Protein AF-A0A258ADN7-F1 (afdb_monomer_lite)

Secondary structure (DSSP, 8-state):
-EEE-SSSSS-TTS-HHHHHHHHHHHHHTT-EEE-S--EEEE-SSEEEETTS-EEE-S-----PPP---HHHHHHHHTTSS-EETTEEEB-TTSBBTT-TT-B--GGGEEPBPTTSSB--S-HHHHHHHHHHHHHHHHHHHTTPPPPPP-----EEEEEEETTEEEEEETTEEEEHHHHHHHHHHHHHHHSSSHHHHHHHHHHHHHTTTSPPP--------SSSEEEEEE-TT-EEE-TTSB--EEEEEEES-EEEE-TT--EEEEE-TT-EE-HHHHHTTSB--SEEEESS-EEEEEEEHHHHHHHHHH-HHHHHHHHHHHTS---HHHHHHHHHHS-HHHHTS-HHHHTTS-GGG--

Foldseek 3Di:
DEAEELAPWPPVVDDPVQRVVLVVVCVVVVYHYHYNWDFPDDFCFWTAIPVGDIDGDNDDDDPDDDDADVVLVVCCVVVVAVDDNNAGEAEQQQHGPPDLQDGDAAPRHQHAAPVGGGDDRDPVRRVQSVVSNVVQNVCSVVVHDRDGDYDDDQWDKAASDPCWIWIQGPNDTDIGNVSSVVVLVVVLVVDPDPVVSVVVVVVVVVVVVDPDDDDPDPDDPPDQKDKGKAAAFDWNDAFFDFAWWKKAWQAAWKFWAAPVRDGLDIHGHGGIDDLLLLVPVRTHRTIIGTRHTTMMMIGTSVRVVVVLVVDVVNVVVSVVVSVSRDDPVRVVVVVVVPPPCQVPDDPVVNVVDDPVPDD

Radius of gyration: 29.92 Å; chains: 1; bounding box: 63×44×93 Å

Sequence (359 aa):
VTLIHSGDRLLGMLSDSLGTYTGKCLTEMGVKIIFKSRVRAVTARTVQLGDGVSLSATLVVCTVGNAPHPQITALGANGGLPVERGKVVVGSSGQVKGLSNVWSAGDCAAFPKSDGGNCPETAQFAMRQGALVAKNIAASFAGRPLKPFRFTGLGELATIGHRKAVAQVFGMRFSGIIAWFMWRSIYLMKLPGFDRKLRVMAEWTFELFFPRDINLLTPSFSSPLGEMHLEPGDSLFHAGEPAQSLYAVKKGNVNITDAQGQIVKAAGPGEHFGERALLSDGIWRFDATATESSELVAIDGQTFKTLAKSIGSLDALFRGTAQQYHLPEEIQNTVDMIPEATRKACAADVMTRNIAFLD

Structure (mmCIF, N/CA/C/O backbone):
data_AF-A0A258ADN7-F1
#
_entry.id   AF-A0A258ADN7-F1
#
loop_
_atom_site.group_PDB
_atom_site.id
_atom_site.type_symbol
_atom_site.label_atom_id
_atom_site.label_alt_id
_atom_site.label_comp_id
_atom_site.label_asym_id
_atom_site.label_entity_id
_atom_site.label_seq_id
_atom_site.pdbx_PDB_ins_code
_atom_site.Cartn_x
_atom_site.Cartn_y
_atom_site.Cartn_z
_atom_site.occupancy
_atom_site.B_iso_or_equiv
_atom_site.auth_seq_id
_atom_site.auth_comp_id
_atom_site.auth_asym_id
_atom_site.auth_atom_id
_atom_site.pdbx_PDB_model_num
ATOM 1 N N . VAL A 1 1 ? 18.397 -0.649 0.222 1.00 93.19 1 VAL A N 1
ATOM 2 C CA . VAL A 1 1 ? 16.996 -0.235 0.483 1.00 93.19 1 VAL A CA 1
ATOM 3 C C . VAL A 1 1 ? 16.992 1.225 0.903 1.00 93.19 1 VAL A C 1
ATOM 5 O O . VAL A 1 1 ? 17.798 1.588 1.756 1.00 93.19 1 VAL A O 1
ATOM 8 N N . THR A 1 2 ? 16.110 2.037 0.321 1.00 95.75 2 THR A N 1
ATOM 9 C CA . THR A 1 2 ? 15.905 3.440 0.713 1.00 95.75 2 THR A CA 1
ATOM 10 C C . THR A 1 2 ? 14.475 3.604 1.214 1.00 95.75 2 THR A C 1
ATOM 12 O O . THR A 1 2 ? 13.540 3.203 0.528 1.00 95.75 2 THR A O 1
ATOM 15 N N . LEU A 1 3 ? 14.306 4.161 2.412 1.00 95.69 3 LEU A N 1
ATOM 16 C CA . LEU A 1 3 ? 13.014 4.456 3.025 1.00 95.69 3 LEU A CA 1
ATOM 17 C C . LEU A 1 3 ? 12.770 5.963 2.976 1.00 95.69 3 LEU A C 1
ATOM 19 O O . LEU A 1 3 ? 13.554 6.734 3.525 1.00 95.69 3 LEU A O 1
ATOM 23 N N . ILE A 1 4 ? 11.672 6.374 2.351 1.00 94.69 4 ILE A N 1
ATOM 24 C CA . ILE A 1 4 ? 11.305 7.783 2.182 1.00 94.69 4 ILE A CA 1
ATOM 25 C C . ILE A 1 4 ? 10.081 8.060 3.043 1.00 94.69 4 ILE A C 1
ATOM 27 O O . ILE A 1 4 ? 9.093 7.330 2.972 1.00 94.69 4 ILE A O 1
ATOM 31 N N . HIS A 1 5 ? 10.152 9.088 3.882 1.00 93.31 5 HIS A N 1
ATOM 32 C CA . HIS A 1 5 ? 9.111 9.397 4.850 1.00 93.31 5 HIS A CA 1
ATOM 33 C C . HIS A 1 5 ? 8.842 10.903 4.901 1.00 93.31 5 HIS A C 1
ATOM 35 O O . HIS A 1 5 ? 9.758 11.712 5.042 1.00 93.31 5 HIS A O 1
ATOM 41 N N . SER A 1 6 ? 7.565 11.288 4.840 1.00 91.75 6 SER A N 1
ATOM 42 C CA . SER A 1 6 ? 7.173 12.703 4.811 1.00 91.75 6 SER A CA 1
ATOM 43 C C . SER A 1 6 ? 7.296 13.408 6.159 1.00 91.75 6 SER A C 1
ATOM 45 O O . SER A 1 6 ? 7.404 14.627 6.210 1.00 91.75 6 SER A O 1
ATOM 47 N N . GLY A 1 7 ? 7.215 12.651 7.253 1.00 91.12 7 GLY A N 1
ATOM 48 C CA . GLY A 1 7 ? 7.462 13.156 8.603 1.00 91.12 7 GLY A CA 1
ATOM 49 C C . GLY A 1 7 ? 8.952 13.265 8.917 1.00 91.12 7 GLY A C 1
ATOM 50 O O . GLY A 1 7 ? 9.801 12.827 8.144 1.00 91.12 7 GLY A O 1
ATOM 51 N N . ASP A 1 8 ? 9.259 13.803 10.087 1.00 92.38 8 ASP A N 1
ATOM 52 C CA . ASP A 1 8 ? 10.612 13.952 10.632 1.00 92.38 8 ASP A CA 1
ATOM 53 C C . ASP A 1 8 ? 11.091 12.745 11.453 1.00 92.38 8 ASP A C 1
ATOM 55 O O . ASP A 1 8 ? 12.258 12.681 11.834 1.00 92.38 8 ASP A O 1
ATOM 59 N N . ARG A 1 9 ? 10.199 11.781 11.712 1.00 92.19 9 ARG A N 1
ATOM 60 C CA . ARG A 1 9 ? 10.475 10.576 12.496 1.00 92.19 9 ARG A CA 1
ATOM 61 C C . ARG A 1 9 ? 9.663 9.373 12.029 1.00 92.19 9 ARG A C 1
ATOM 63 O O . ARG A 1 9 ? 8.586 9.520 11.451 1.00 92.19 9 ARG A O 1
ATOM 70 N N . LEU A 1 10 ? 10.171 8.180 12.334 1.00 93.25 10 LEU A N 1
ATOM 71 C CA . LEU A 1 10 ? 9.456 6.918 12.134 1.00 93.25 10 LEU A CA 1
ATOM 72 C C . LEU A 1 10 ? 8.492 6.640 13.285 1.00 93.25 10 LEU A C 1
ATOM 74 O O . LEU A 1 10 ? 8.740 7.046 14.419 1.00 93.25 10 LEU A O 1
ATOM 78 N N . LEU A 1 11 ? 7.437 5.876 12.981 1.00 90.94 11 LEU A N 1
ATOM 79 C CA . LEU A 1 11 ? 6.460 5.385 13.956 1.00 90.94 11 LEU A CA 1
ATOM 80 C C . LEU A 1 11 ? 5.887 6.518 14.823 1.00 90.94 11 LEU A C 1
ATOM 82 O O . LEU A 1 11 ? 5.892 6.425 16.043 1.00 90.94 11 LEU A O 1
ATOM 86 N N . GLY A 1 12 ? 5.385 7.586 14.192 1.00 86.56 12 GLY A N 1
ATOM 87 C CA . GLY A 1 12 ? 4.905 8.793 14.885 1.00 86.56 12 GLY A CA 1
ATOM 88 C C . GLY A 1 12 ? 3.751 8.585 15.879 1.00 86.56 12 GLY A C 1
ATOM 89 O O . GLY A 1 12 ? 3.450 9.491 16.650 1.00 86.56 12 GLY A O 1
ATOM 90 N N . MET A 1 13 ? 3.128 7.406 15.874 1.00 83.81 13 MET A N 1
ATOM 91 C CA . MET A 1 13 ? 2.117 6.988 16.850 1.00 83.81 13 MET A CA 1
ATOM 92 C C . MET A 1 13 ? 2.731 6.452 18.160 1.00 83.81 13 MET A C 1
ATOM 94 O O . MET A 1 13 ? 2.103 6.504 19.217 1.00 83.81 13 MET A O 1
ATOM 98 N N . LEU A 1 14 ? 3.986 5.994 18.112 1.00 89.00 14 LEU A N 1
ATOM 99 C CA . LEU A 1 14 ? 4.768 5.574 19.271 1.00 89.00 14 LEU A CA 1
ATOM 100 C C . LEU A 1 14 ? 5.531 6.754 19.884 1.00 89.00 14 LEU A C 1
ATOM 102 O O . LEU A 1 14 ? 5.686 7.821 19.289 1.00 89.00 14 LEU A O 1
ATOM 106 N N . SER A 1 15 ? 6.060 6.551 21.093 1.00 89.44 15 SER A N 1
ATOM 107 C CA . SER A 1 15 ? 6.929 7.541 21.732 1.00 89.44 15 SER A CA 1
ATOM 108 C C . SER A 1 15 ? 8.218 7.793 20.947 1.00 89.44 15 SER A C 1
ATOM 110 O O . SER A 1 15 ? 8.805 6.860 20.396 1.00 89.44 15 SER A O 1
ATOM 112 N N . ASP A 1 16 ? 8.730 9.019 21.033 1.00 92.19 16 ASP A N 1
ATOM 113 C CA . ASP A 1 16 ? 9.931 9.497 20.337 1.00 92.19 16 ASP A CA 1
ATOM 114 C C . ASP A 1 16 ? 11.137 8.566 20.502 1.00 92.19 16 ASP A C 1
ATOM 116 O O . ASP A 1 16 ? 11.809 8.243 19.525 1.00 92.19 16 ASP A O 1
ATOM 120 N N . SER A 1 17 ? 11.362 8.043 21.711 1.00 93.50 17 SER A N 1
ATOM 121 C CA . SER A 1 17 ? 12.463 7.113 21.989 1.00 93.50 17 SER A CA 1
ATOM 122 C C . SER A 1 17 ? 12.389 5.814 21.175 1.00 93.50 17 SER A C 1
ATOM 124 O O . SER A 1 17 ? 13.424 5.301 20.747 1.00 93.50 17 SER A O 1
ATOM 126 N N . LEU A 1 18 ? 11.185 5.294 20.913 1.00 94.75 18 LEU A N 1
ATOM 127 C CA . LEU A 1 18 ? 10.973 4.089 20.102 1.00 94.75 18 LEU A CA 1
ATOM 128 C C . LEU A 1 18 ? 11.141 4.382 18.605 1.00 94.75 18 LEU A C 1
ATOM 130 O O . LEU A 1 18 ? 11.692 3.551 17.879 1.00 94.75 18 LEU A O 1
ATOM 134 N N . GLY A 1 19 ? 10.730 5.571 18.154 1.00 94.31 19 GLY A N 1
ATOM 135 C CA . GLY A 1 19 ? 10.991 6.052 16.795 1.00 94.31 19 GLY A CA 1
ATOM 136 C C . GLY A 1 19 ? 12.492 6.185 16.519 1.00 94.31 19 GLY A C 1
ATOM 137 O O . GLY A 1 19 ? 12.993 5.621 15.544 1.00 94.31 19 GLY A O 1
ATOM 138 N N . THR A 1 20 ? 13.233 6.829 17.426 1.00 94.62 20 THR A N 1
ATOM 139 C CA . THR A 1 20 ? 14.697 6.974 17.344 1.00 94.62 20 THR A CA 1
ATOM 140 C C . THR A 1 20 ? 15.407 5.622 17.372 1.00 94.62 20 THR A C 1
ATOM 142 O O . THR A 1 20 ? 16.285 5.368 16.546 1.00 94.62 20 THR A O 1
ATOM 145 N N . TYR A 1 21 ? 15.001 4.719 18.274 1.00 95.00 21 TYR A N 1
ATOM 146 C CA . TYR A 1 21 ? 15.533 3.354 18.319 1.00 95.00 21 TYR A CA 1
ATOM 147 C C . TYR A 1 21 ? 15.329 2.621 16.987 1.00 95.00 21 TYR A C 1
ATOM 149 O O . TYR A 1 21 ? 16.251 1.977 16.485 1.00 95.00 21 TYR A O 1
ATOM 157 N N . THR A 1 22 ? 14.141 2.752 16.391 1.00 95.94 22 THR A N 1
ATOM 158 C CA . THR A 1 22 ? 13.813 2.128 15.104 1.00 95.94 22 THR A CA 1
ATOM 159 C C . THR A 1 22 ? 14.679 2.675 13.975 1.00 95.94 22 THR A C 1
ATOM 161 O O . THR A 1 22 ? 15.258 1.890 13.227 1.00 95.94 22 THR A O 1
ATOM 164 N N . GLY A 1 23 ? 14.831 4.001 13.893 1.00 95.31 23 GLY A N 1
ATOM 165 C CA . GLY A 1 23 ? 15.710 4.645 12.916 1.00 95.31 23 GLY A CA 1
ATOM 166 C C . GLY A 1 23 ? 17.150 4.145 13.024 1.00 95.31 23 GLY A C 1
ATOM 167 O O . GLY A 1 23 ? 17.717 3.705 12.029 1.00 95.31 23 GLY A O 1
ATOM 168 N N . LYS A 1 24 ? 17.706 4.097 14.244 1.00 94.75 24 LYS A N 1
ATOM 169 C CA . LYS A 1 24 ? 19.054 3.562 14.488 1.00 94.75 24 LYS A CA 1
ATOM 170 C C . LYS A 1 24 ? 19.191 2.116 14.005 1.00 94.75 24 LYS A C 1
ATOM 172 O O . LYS A 1 24 ? 20.139 1.794 13.297 1.00 94.75 24 LYS A O 1
ATOM 177 N N . CYS A 1 25 ? 18.228 1.260 14.346 1.00 95.25 25 CYS A N 1
ATOM 178 C CA . CYS A 1 25 ? 18.256 -0.148 13.957 1.00 95.25 25 CYS A CA 1
ATOM 179 C C . CYS A 1 25 ? 18.211 -0.345 12.440 1.00 95.25 25 CYS A C 1
ATOM 181 O O . CYS A 1 25 ? 18.911 -1.212 11.932 1.00 95.25 25 CYS A O 1
ATOM 183 N N . LEU A 1 26 ? 17.397 0.433 11.725 1.00 95.88 26 LEU A N 1
ATOM 184 C CA . LEU A 1 26 ? 17.303 0.357 10.267 1.00 95.88 26 LEU A CA 1
ATOM 185 C C . LEU A 1 26 ? 18.580 0.874 9.591 1.00 95.88 26 LEU A C 1
ATOM 187 O O . LEU A 1 26 ? 19.075 0.235 8.664 1.00 95.88 26 LEU A O 1
ATOM 191 N N . THR A 1 27 ? 19.158 1.971 10.086 1.00 95.50 27 THR A N 1
ATOM 192 C CA . THR A 1 27 ? 20.434 2.495 9.576 1.00 95.50 27 THR A CA 1
ATOM 193 C C . THR A 1 27 ? 21.581 1.504 9.793 1.00 95.50 27 THR A C 1
ATOM 195 O O . THR A 1 27 ? 22.363 1.278 8.874 1.00 95.50 27 THR A O 1
ATOM 198 N N . GLU A 1 28 ? 21.653 0.843 10.957 1.00 94.94 28 GLU A N 1
ATOM 199 C CA . GLU A 1 28 ? 22.611 -0.249 11.224 1.00 94.94 28 GLU A CA 1
ATOM 200 C C . GLU A 1 28 ? 22.449 -1.432 10.250 1.00 94.94 28 GLU A C 1
ATOM 202 O O . GLU A 1 28 ? 23.418 -2.127 9.960 1.00 94.94 28 GLU A O 1
ATOM 207 N N . MET A 1 29 ? 21.239 -1.654 9.722 1.00 93.75 29 MET A N 1
ATOM 208 C CA . MET A 1 29 ? 20.951 -2.669 8.697 1.00 93.75 29 MET A CA 1
ATOM 209 C C . MET A 1 29 ? 21.230 -2.179 7.263 1.00 93.75 29 MET A C 1
ATOM 211 O O . MET A 1 29 ? 20.911 -2.880 6.304 1.00 93.75 29 MET A O 1
ATOM 215 N N . GLY A 1 30 ? 21.790 -0.977 7.088 1.00 95.50 30 GLY A N 1
ATOM 216 C CA . GLY A 1 30 ? 22.105 -0.401 5.778 1.00 95.50 30 GLY A CA 1
ATOM 217 C C . GLY A 1 30 ? 20.918 0.253 5.063 1.00 95.50 30 GLY A C 1
ATOM 218 O O . GLY A 1 30 ? 21.004 0.549 3.867 1.00 95.50 30 GLY A O 1
ATOM 219 N N . VAL A 1 31 ? 19.800 0.490 5.758 1.00 96.44 31 VAL A N 1
ATOM 220 C CA . VAL A 1 31 ? 18.668 1.239 5.196 1.00 96.44 31 VAL A CA 1
ATOM 221 C C . VAL A 1 31 ? 19.004 2.727 5.193 1.00 96.44 31 VAL A C 1
ATOM 223 O O . VAL A 1 31 ? 19.264 3.320 6.238 1.00 96.44 31 VAL A O 1
ATOM 226 N N . LYS A 1 32 ? 18.955 3.353 4.014 1.00 96.56 32 LYS A N 1
ATOM 227 C CA . LYS A 1 32 ? 19.056 4.812 3.884 1.00 96.56 32 LYS A CA 1
ATOM 228 C C . LYS A 1 32 ? 17.686 5.423 4.156 1.00 96.56 32 LYS A C 1
ATOM 230 O O . LYS A 1 32 ? 16.731 5.073 3.469 1.00 96.56 32 LYS A O 1
ATOM 235 N N . ILE A 1 33 ? 17.575 6.310 5.141 1.00 96.12 33 ILE A N 1
ATOM 236 C CA . ILE A 1 33 ? 16.299 6.933 5.516 1.00 96.12 33 ILE A CA 1
ATOM 237 C C . ILE A 1 33 ? 16.318 8.403 5.099 1.00 96.12 33 ILE A C 1
ATOM 239 O O . ILE A 1 33 ? 17.225 9.139 5.481 1.00 96.12 33 ILE A O 1
ATOM 243 N N . ILE A 1 34 ? 15.309 8.824 4.340 1.00 95.31 34 ILE A N 1
ATOM 244 C CA . ILE A 1 34 ? 15.111 10.207 3.903 1.00 95.31 34 ILE A CA 1
ATOM 245 C C . ILE A 1 34 ? 13.832 10.725 4.563 1.00 95.31 34 ILE A C 1
ATOM 247 O O . ILE A 1 34 ? 12.728 10.302 4.218 1.00 95.31 34 ILE A O 1
ATOM 251 N N . PHE A 1 35 ? 13.988 11.618 5.538 1.00 95.06 35 PHE A N 1
ATOM 252 C CA . PHE A 1 35 ? 12.877 12.279 6.227 1.00 95.06 35 PHE A CA 1
ATOM 253 C C . PHE A 1 35 ? 12.469 13.577 5.536 1.00 95.06 35 PHE A C 1
ATOM 255 O O . PHE A 1 35 ? 13.216 14.117 4.723 1.00 95.06 35 PHE A O 1
ATOM 262 N N . LYS A 1 36 ? 11.297 14.105 5.914 1.00 94.25 36 LYS A N 1
ATOM 263 C CA . LYS A 1 36 ? 10.749 15.381 5.423 1.00 94.25 36 LYS A CA 1
ATOM 264 C C . LYS A 1 36 ? 10.696 15.473 3.894 1.00 94.25 36 LYS A C 1
ATOM 266 O O . LYS A 1 36 ? 10.707 16.567 3.342 1.00 94.25 36 LYS A O 1
ATOM 271 N N . SER A 1 37 ? 10.602 14.329 3.220 1.00 92.94 37 SER A N 1
ATOM 272 C CA . SER A 1 37 ? 10.542 14.257 1.766 1.00 92.94 37 SER A CA 1
ATOM 273 C C . SER A 1 37 ? 9.299 13.500 1.322 1.00 92.94 37 SER A C 1
ATOM 275 O O . SER A 1 37 ? 8.832 12.568 1.982 1.00 92.94 37 SER A O 1
ATOM 277 N N . ARG A 1 38 ? 8.721 13.943 0.208 1.00 90.75 38 ARG A N 1
ATOM 278 C CA . ARG A 1 38 ? 7.549 13.330 -0.414 1.00 90.75 38 ARG A CA 1
ATOM 279 C C . ARG A 1 38 ? 7.909 12.922 -1.827 1.00 90.75 38 ARG A C 1
ATOM 281 O O . ARG A 1 38 ? 8.509 13.706 -2.557 1.00 90.75 38 ARG A O 1
ATOM 288 N N . VAL A 1 39 ? 7.498 11.717 -2.199 1.00 90.94 39 VAL A N 1
ATOM 289 C CA . VAL A 1 39 ? 7.545 11.264 -3.586 1.00 90.94 39 VAL A CA 1
ATOM 290 C C . VAL A 1 39 ? 6.523 12.070 -4.383 1.00 90.94 39 VAL A C 1
ATOM 292 O O . VAL A 1 39 ? 5.361 12.164 -3.985 1.00 90.94 39 VAL A O 1
ATOM 295 N N . ARG A 1 40 ? 6.979 12.679 -5.475 1.00 85.94 40 ARG A N 1
ATOM 296 C CA . ARG A 1 40 ? 6.169 13.433 -6.434 1.00 85.94 40 ARG A CA 1
ATOM 297 C C . ARG A 1 40 ? 5.710 12.544 -7.584 1.00 85.94 40 ARG A C 1
ATOM 299 O O . ARG A 1 40 ? 4.553 12.626 -7.977 1.00 85.94 40 ARG A O 1
ATOM 306 N N . ALA A 1 41 ? 6.612 11.720 -8.106 1.00 81.62 41 ALA A N 1
ATOM 307 C CA . ALA A 1 41 ? 6.347 10.820 -9.219 1.00 81.62 41 ALA A CA 1
ATOM 308 C C . ALA A 1 41 ? 7.180 9.542 -9.081 1.00 81.62 41 ALA A C 1
ATOM 310 O O . ALA A 1 41 ? 8.244 9.537 -8.458 1.00 81.62 41 ALA A O 1
ATOM 311 N N . VAL A 1 42 ? 6.675 8.459 -9.663 1.00 85.75 42 VAL A N 1
ATOM 312 C CA . VAL A 1 42 ? 7.396 7.198 -9.832 1.00 85.75 42 VAL A CA 1
ATOM 313 C C . VAL A 1 42 ? 7.321 6.857 -11.310 1.00 85.75 42 VAL A C 1
ATOM 315 O O . VAL A 1 42 ? 6.223 6.751 -11.853 1.00 85.75 42 VAL A O 1
ATOM 318 N N . THR A 1 43 ? 8.476 6.727 -11.948 1.00 82.38 43 THR A N 1
ATOM 319 C CA . THR A 1 43 ? 8.596 6.256 -13.331 1.00 82.38 43 THR A CA 1
ATOM 320 C C . THR A 1 43 ? 8.946 4.772 -13.332 1.00 82.38 43 THR A C 1
ATOM 322 O O . THR A 1 43 ? 9.061 4.146 -12.274 1.00 82.38 43 THR A O 1
ATOM 325 N N . ALA A 1 44 ? 9.149 4.185 -14.511 1.00 75.06 44 ALA A N 1
ATOM 326 C CA . ALA A 1 44 ? 9.585 2.793 -14.620 1.00 75.06 44 ALA A CA 1
ATOM 327 C C . ALA A 1 44 ? 10.922 2.501 -13.904 1.00 75.06 44 ALA A C 1
ATOM 329 O O . ALA A 1 44 ? 11.175 1.357 -13.525 1.00 75.06 44 ALA A O 1
ATOM 330 N N . ARG A 1 45 ? 11.787 3.513 -13.728 1.00 80.25 45 ARG A N 1
ATOM 331 C CA . ARG A 1 45 ? 13.148 3.339 -13.183 1.00 80.25 45 ARG A CA 1
ATOM 332 C C . ARG A 1 45 ? 13.516 4.314 -12.079 1.00 80.25 45 ARG A C 1
ATOM 334 O O . ARG A 1 45 ? 14.569 4.142 -11.459 1.00 80.25 45 ARG A O 1
ATOM 341 N N . THR A 1 46 ? 12.714 5.350 -11.848 1.00 85.00 46 THR A N 1
ATOM 342 C CA . THR A 1 46 ? 13.067 6.410 -10.905 1.00 85.00 46 THR A CA 1
ATOM 343 C C . THR A 1 46 ? 11.938 6.746 -9.944 1.00 85.00 46 THR A C 1
ATOM 345 O O . THR A 1 46 ? 10.751 6.647 -10.247 1.00 85.00 46 THR A O 1
ATOM 348 N N . VAL A 1 47 ? 12.327 7.162 -8.744 1.00 89.88 47 VAL A N 1
ATOM 349 C CA . VAL A 1 47 ? 11.461 7.792 -7.753 1.00 89.88 47 VAL A CA 1
ATOM 350 C C . VAL A 1 47 ? 11.891 9.246 -7.647 1.00 89.88 47 VAL A C 1
ATOM 352 O O . VAL A 1 47 ? 13.011 9.535 -7.223 1.00 89.88 47 VAL A O 1
ATOM 355 N N . GLN A 1 48 ? 10.998 10.154 -8.022 1.00 87.06 48 GLN A N 1
ATOM 356 C CA . GLN A 1 48 ? 11.237 11.591 -7.985 1.00 87.06 48 GLN A CA 1
ATOM 357 C C . GLN A 1 48 ? 10.657 12.191 -6.714 1.00 87.06 48 GLN A C 1
ATOM 359 O O . GLN A 1 48 ? 9.503 11.940 -6.355 1.00 87.06 48 GLN A O 1
ATOM 364 N N . LEU A 1 49 ? 11.447 13.016 -6.043 1.00 90.31 49 LEU A N 1
ATOM 365 C CA . LEU A 1 49 ? 11.082 13.682 -4.802 1.00 90.31 49 LEU A CA 1
ATOM 366 C C . LEU A 1 49 ? 10.628 15.120 -5.062 1.00 90.31 49 LEU A C 1
ATOM 368 O O . LEU A 1 49 ? 10.913 15.719 -6.097 1.00 90.31 49 LEU A O 1
ATOM 372 N N . GLY A 1 50 ? 9.877 15.682 -4.114 1.00 80.25 50 GLY A N 1
ATOM 373 C CA . GLY A 1 50 ? 9.324 17.035 -4.227 1.00 80.25 50 GLY A CA 1
ATOM 374 C C . GLY A 1 50 ? 10.374 18.151 -4.294 1.00 80.25 50 GLY A C 1
ATOM 375 O O . GLY A 1 50 ? 10.059 19.240 -4.761 1.00 80.25 50 GLY A O 1
ATOM 376 N N . ASP A 1 51 ? 11.604 17.880 -3.861 1.00 85.12 51 ASP A N 1
ATOM 377 C CA . ASP A 1 51 ? 12.764 18.777 -3.935 1.00 85.12 51 ASP A CA 1
ATOM 378 C C . ASP A 1 51 ? 13.555 18.645 -5.254 1.00 85.12 51 ASP A C 1
ATOM 380 O O . ASP A 1 51 ? 14.575 19.307 -5.426 1.00 85.12 51 ASP A O 1
ATOM 384 N N . GLY A 1 52 ? 13.086 17.814 -6.194 1.00 82.88 52 GLY A N 1
ATOM 385 C CA . GLY A 1 52 ? 13.721 17.575 -7.493 1.00 82.88 52 GLY A CA 1
ATOM 386 C C . GLY A 1 52 ? 14.757 16.447 -7.497 1.00 82.88 52 GLY A C 1
ATOM 387 O O . GLY A 1 52 ? 15.259 16.092 -8.563 1.00 82.88 52 GLY A O 1
ATOM 388 N N . VAL A 1 53 ? 15.066 15.841 -6.345 1.00 89.38 53 VAL A N 1
ATOM 389 C CA . VAL A 1 53 ? 15.980 14.692 -6.280 1.00 89.38 53 VAL A CA 1
ATOM 390 C C . VAL A 1 53 ? 15.343 13.478 -6.960 1.00 89.38 53 VAL A C 1
ATOM 392 O O . VAL A 1 53 ? 14.200 13.124 -6.673 1.00 89.38 53 VAL A O 1
ATOM 395 N N . SER A 1 54 ? 16.104 12.806 -7.824 1.00 88.31 54 SER A N 1
ATOM 396 C CA . SER A 1 54 ? 15.692 11.565 -8.490 1.00 88.31 54 SER A CA 1
ATOM 397 C C . SER A 1 54 ? 16.533 10.389 -8.006 1.00 88.31 54 SER A C 1
ATOM 399 O O . SER A 1 54 ? 17.762 10.456 -7.974 1.00 88.31 54 SER A O 1
ATOM 401 N N . LEU A 1 55 ? 15.869 9.306 -7.605 1.00 91.19 55 LEU A N 1
ATOM 402 C CA . LEU A 1 55 ? 16.496 8.089 -7.094 1.00 91.19 55 LEU A CA 1
ATOM 403 C C . LEU A 1 55 ? 16.194 6.923 -8.031 1.00 91.19 55 LEU A C 1
ATOM 405 O O . LEU A 1 55 ? 15.028 6.646 -8.290 1.00 91.19 55 LEU A O 1
ATOM 409 N N . SER A 1 56 ? 17.215 6.202 -8.491 1.00 89.50 56 SER A N 1
ATOM 410 C CA . SER A 1 56 ? 16.993 4.971 -9.257 1.00 89.50 56 SER A CA 1
ATOM 411 C C . SER A 1 56 ? 16.375 3.882 -8.369 1.00 89.50 56 SER A C 1
ATOM 413 O O . SER A 1 56 ? 16.829 3.655 -7.242 1.00 89.50 56 SER A O 1
ATOM 415 N N . ALA A 1 57 ? 15.330 3.220 -8.866 1.00 86.94 57 ALA A N 1
ATOM 416 C CA . ALA A 1 57 ? 14.655 2.118 -8.195 1.00 86.94 57 ALA A CA 1
ATOM 417 C C . ALA A 1 57 ? 14.034 1.147 -9.208 1.00 86.94 57 ALA A C 1
ATOM 419 O O . ALA A 1 57 ? 13.336 1.557 -10.128 1.00 86.94 57 ALA A O 1
ATOM 420 N N . THR A 1 58 ? 14.235 -0.152 -8.984 1.00 80.62 58 THR A N 1
ATOM 421 C CA . THR A 1 58 ? 13.589 -1.230 -9.759 1.00 80.62 58 THR A CA 1
ATOM 422 C C . THR A 1 58 ? 12.348 -1.785 -9.052 1.00 80.62 58 THR A C 1
ATOM 424 O O . THR A 1 58 ? 11.446 -2.311 -9.689 1.00 80.62 58 THR A O 1
ATOM 427 N N . LEU A 1 59 ? 12.293 -1.669 -7.720 1.00 84.81 59 LEU A N 1
ATOM 428 C CA . LEU A 1 59 ? 11.154 -2.069 -6.896 1.00 84.81 59 LEU A CA 1
ATOM 429 C C . LEU A 1 59 ? 10.754 -0.903 -6.000 1.00 84.81 59 LEU A C 1
ATOM 431 O O . LEU A 1 59 ? 11.533 -0.460 -5.153 1.00 84.81 59 LEU A O 1
ATOM 435 N N . VAL A 1 60 ? 9.511 -0.458 -6.153 1.00 89.94 60 VAL A N 1
ATOM 436 C CA . VAL A 1 60 ? 8.908 0.562 -5.300 1.00 89.94 60 VAL A CA 1
ATOM 437 C C . VAL A 1 60 ? 7.797 -0.085 -4.488 1.00 89.94 60 VAL A C 1
ATOM 439 O O . VAL A 1 60 ? 6.800 -0.552 -5.030 1.00 89.94 60 VAL A O 1
ATOM 442 N N . VAL A 1 61 ? 7.969 -0.106 -3.167 1.00 91.38 61 VAL A N 1
ATOM 443 C CA . VAL A 1 61 ? 6.931 -0.558 -2.235 1.00 91.38 61 VAL A CA 1
ATOM 444 C C . VAL A 1 61 ? 6.258 0.674 -1.650 1.00 91.38 61 VAL A C 1
ATOM 446 O O . VAL A 1 61 ? 6.824 1.361 -0.799 1.00 91.38 61 VAL A O 1
ATOM 449 N N . CYS A 1 62 ? 5.052 0.971 -2.130 1.00 88.69 62 CYS A N 1
ATOM 450 C CA . CYS A 1 62 ? 4.282 2.119 -1.677 1.00 88.69 62 CYS A CA 1
ATOM 451 C C . CYS A 1 62 ? 3.420 1.736 -0.469 1.00 88.69 62 CYS A C 1
ATOM 453 O O . CYS A 1 62 ? 2.454 0.989 -0.592 1.00 88.69 62 CYS A O 1
ATOM 455 N N . THR A 1 63 ? 3.777 2.251 0.705 1.00 87.31 63 THR A N 1
ATOM 456 C CA . THR A 1 63 ? 3.031 2.060 1.962 1.00 87.31 63 THR A CA 1
ATOM 457 C C . THR A 1 63 ? 2.378 3.358 2.440 1.00 87.31 63 THR A C 1
ATOM 459 O O . THR A 1 63 ? 2.158 3.554 3.637 1.00 87.31 63 THR A O 1
ATOM 462 N N . VAL A 1 64 ? 2.104 4.279 1.508 1.00 80.38 64 VAL A N 1
ATOM 463 C CA . VAL A 1 64 ? 1.399 5.532 1.807 1.00 80.38 64 VAL A CA 1
ATOM 464 C C . VAL A 1 64 ? -0.057 5.248 2.179 1.00 80.38 64 VAL A C 1
ATOM 466 O O . VAL A 1 64 ? -0.609 4.215 1.813 1.00 80.38 64 VAL A O 1
ATOM 469 N N . GLY A 1 65 ? -0.645 6.154 2.962 1.00 75.50 65 GLY A N 1
ATOM 470 C CA . GLY A 1 65 ? -1.950 5.960 3.594 1.00 75.50 65 GLY A CA 1
ATOM 471 C C . GLY A 1 65 ? -3.111 5.695 2.631 1.00 75.50 65 GLY A C 1
ATOM 472 O O . GLY A 1 65 ? -3.008 5.852 1.416 1.00 75.50 65 GLY A O 1
ATOM 473 N N . ASN A 1 66 ? -4.242 5.315 3.216 1.00 84.12 66 ASN A N 1
ATOM 474 C CA . ASN A 1 66 ? -5.443 4.947 2.479 1.00 84.12 66 ASN A CA 1
ATOM 475 C C . ASN A 1 66 ? -6.125 6.168 1.841 1.00 84.12 66 ASN A C 1
ATOM 477 O O . ASN A 1 66 ? -6.090 7.278 2.376 1.00 84.12 66 ASN A O 1
ATOM 481 N N . ALA A 1 67 ? -6.804 5.935 0.719 1.00 88.12 67 ALA A N 1
ATOM 482 C CA . ALA A 1 67 ? -7.698 6.905 0.100 1.00 88.12 67 ALA A CA 1
ATOM 483 C C . ALA A 1 67 ? -9.169 6.531 0.366 1.00 88.12 67 ALA A C 1
ATOM 485 O O . ALA A 1 67 ? -9.497 5.342 0.436 1.00 88.12 67 ALA A O 1
ATOM 486 N N . PRO A 1 68 ? -10.075 7.520 0.482 1.00 92.12 68 PRO A N 1
ATOM 487 C CA . PRO A 1 68 ? -11.512 7.276 0.505 1.00 92.12 68 PRO A CA 1
ATOM 488 C C . PRO A 1 68 ? -11.988 6.457 -0.696 1.00 92.12 68 PRO A C 1
ATOM 490 O O . PRO A 1 68 ? -11.556 6.682 -1.826 1.00 92.12 68 PRO A O 1
ATOM 493 N N . HIS A 1 69 ? -12.933 5.545 -0.467 1.00 93.75 69 HIS A N 1
ATOM 494 C CA . HIS A 1 69 ? -13.511 4.757 -1.550 1.00 93.75 69 HIS A CA 1
ATOM 495 C C . HIS A 1 69 ? -14.349 5.654 -2.489 1.00 93.75 69 HIS A C 1
ATOM 497 O O . HIS A 1 69 ? -15.214 6.382 -1.988 1.00 93.75 69 HIS A O 1
ATOM 503 N N . PRO A 1 70 ? -14.189 5.579 -3.829 1.00 92.75 70 PRO A N 1
ATOM 504 C CA . PRO A 1 70 ? -14.866 6.480 -4.770 1.00 92.75 70 PRO A CA 1
ATOM 505 C C . PRO A 1 70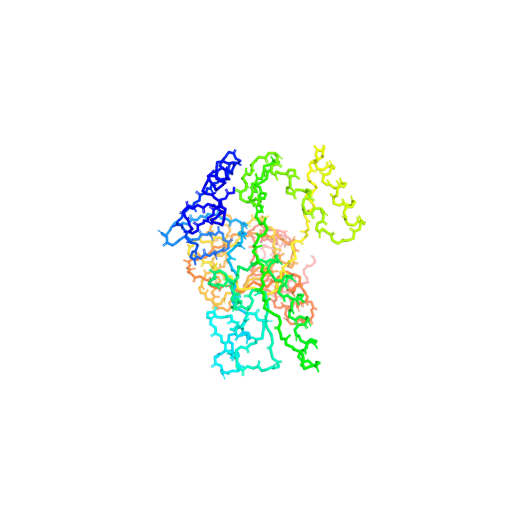 ? -16.390 6.530 -4.615 1.00 92.75 70 PRO A C 1
ATOM 507 O O . PRO A 1 70 ? -16.990 7.597 -4.715 1.00 92.75 70 PRO A O 1
ATOM 510 N N . GLN A 1 71 ? -17.023 5.395 -4.299 1.00 93.81 71 GLN A N 1
ATOM 511 C CA . GLN A 1 71 ? -18.475 5.341 -4.081 1.00 93.81 71 GLN A CA 1
ATOM 512 C C . GLN A 1 71 ? -18.926 6.133 -2.846 1.00 93.81 71 GLN A C 1
ATOM 514 O O . GLN A 1 71 ? -19.990 6.741 -2.876 1.00 93.81 71 GLN A O 1
ATOM 519 N N . ILE A 1 72 ? -18.127 6.166 -1.773 1.00 94.44 72 ILE A N 1
ATOM 520 C CA . ILE A 1 72 ? -18.457 6.954 -0.575 1.00 94.44 72 ILE A CA 1
ATOM 521 C C . ILE A 1 72 ? -18.379 8.440 -0.909 1.00 94.44 72 ILE A C 1
ATOM 523 O O . ILE A 1 72 ? -19.283 9.197 -0.564 1.00 94.44 72 ILE A O 1
ATOM 527 N N . THR A 1 73 ? -17.335 8.844 -1.633 1.00 93.50 73 THR A N 1
ATOM 528 C CA . THR A 1 73 ? -17.175 10.223 -2.101 1.00 93.50 73 THR A CA 1
ATOM 529 C C . THR A 1 73 ? -18.332 10.642 -3.008 1.00 93.50 73 THR A C 1
ATOM 531 O O . THR A 1 73 ? -18.896 11.713 -2.807 1.00 93.50 73 THR A O 1
ATOM 534 N N . ALA A 1 74 ? -18.738 9.787 -3.952 1.00 94.81 74 ALA A N 1
ATOM 535 C CA . ALA A 1 74 ? -19.863 10.054 -4.848 1.00 94.81 74 ALA A CA 1
ATOM 536 C C . ALA A 1 74 ? -21.197 10.188 -4.092 1.00 94.81 74 ALA A C 1
ATOM 538 O O . ALA A 1 74 ? -21.954 11.128 -4.331 1.00 94.81 74 ALA A O 1
ATOM 539 N N . LEU A 1 75 ? -21.470 9.293 -3.136 1.00 94.50 75 LEU A N 1
ATOM 540 C CA . LEU A 1 75 ? -22.663 9.377 -2.286 1.00 94.50 75 LEU A CA 1
ATOM 541 C C . LEU A 1 75 ? -22.662 10.637 -1.414 1.00 94.50 75 LEU A C 1
ATOM 543 O O . LEU A 1 75 ? -23.714 11.243 -1.225 1.00 94.50 75 LEU A O 1
ATOM 547 N N . GLY A 1 76 ? -21.495 11.049 -0.915 1.00 94.19 76 GLY A N 1
ATOM 548 C CA . GLY A 1 76 ? -21.328 12.302 -0.182 1.00 94.19 76 GLY A CA 1
ATOM 549 C C . GLY A 1 76 ? -21.599 13.535 -1.042 1.00 94.19 76 GLY A C 1
ATOM 550 O O . GLY A 1 76 ? -22.366 14.405 -0.639 1.00 94.19 76 GLY A O 1
ATOM 551 N N . ALA A 1 77 ? -21.023 13.589 -2.246 1.00 93.88 77 ALA A N 1
ATOM 552 C CA . ALA A 1 77 ? -21.196 14.701 -3.182 1.00 93.88 77 ALA A CA 1
ATOM 553 C C . ALA A 1 77 ? -22.659 14.885 -3.617 1.00 93.88 77 ALA A C 1
ATOM 555 O O . ALA A 1 77 ? -23.127 16.011 -3.753 1.00 93.88 77 ALA A O 1
ATOM 556 N N . ASN A 1 78 ? -23.397 13.782 -3.760 1.00 94.75 78 ASN A N 1
ATOM 557 C CA . ASN A 1 78 ? -24.814 13.798 -4.126 1.00 94.75 78 ASN A CA 1
ATOM 558 C C . ASN A 1 78 ? -25.756 13.994 -2.921 1.00 94.75 78 ASN A C 1
ATOM 560 O O . ASN A 1 78 ? -26.971 13.891 -3.073 1.00 94.75 78 ASN A O 1
ATOM 564 N N . GLY A 1 79 ? -25.222 14.226 -1.716 1.00 91.50 79 GLY A N 1
ATOM 565 C CA . GLY A 1 79 ? -26.012 14.424 -0.496 1.00 91.50 79 GLY A CA 1
ATOM 566 C C . GLY A 1 79 ? -26.683 13.158 0.056 1.00 91.50 79 GLY A C 1
ATOM 567 O O . GLY A 1 79 ? -27.482 13.249 0.983 1.00 91.50 79 GLY A O 1
ATOM 568 N N . GLY A 1 80 ? -26.360 11.977 -0.480 1.00 91.00 80 GLY A N 1
ATOM 569 C CA . GLY A 1 80 ? -26.917 10.696 -0.035 1.00 91.00 80 GLY A CA 1
ATOM 570 C C . GLY A 1 80 ? -26.320 10.182 1.279 1.00 91.00 80 GLY A C 1
ATOM 571 O O . GLY A 1 80 ? -26.953 9.387 1.971 1.00 91.00 80 GLY A O 1
ATOM 572 N N . LEU A 1 81 ? -25.116 10.635 1.643 1.00 95.44 81 LEU A N 1
ATOM 573 C CA . LEU A 1 81 ? -24.473 10.336 2.924 1.00 95.44 81 LEU A CA 1
ATOM 574 C C . LEU A 1 81 ? -23.786 11.584 3.491 1.00 95.44 81 LEU A C 1
ATOM 576 O O . LEU A 1 81 ? -23.144 12.318 2.742 1.00 95.44 81 LEU A O 1
ATOM 580 N N . PRO A 1 82 ? -23.826 11.814 4.815 1.00 96.38 82 PRO A N 1
ATOM 581 C CA . PRO A 1 82 ? -22.987 12.830 5.431 1.00 96.38 82 PRO A CA 1
ATOM 582 C C . PRO A 1 82 ? -21.531 12.358 5.387 1.00 96.38 82 PRO A C 1
ATOM 584 O O . PRO A 1 82 ? -21.163 11.368 6.025 1.00 96.38 82 PRO A O 1
ATOM 587 N N . VAL A 1 83 ? -20.697 13.061 4.628 1.00 96.56 83 VAL A N 1
ATOM 588 C CA . VAL A 1 83 ? -19.289 12.706 4.435 1.00 96.56 83 VAL A CA 1
ATOM 589 C C . VAL A 1 83 ? -18.398 13.879 4.825 1.00 96.56 83 VAL A C 1
ATOM 591 O O . VAL A 1 83 ? -18.601 15.000 4.372 1.00 96.56 83 VAL A O 1
ATOM 594 N N . GLU A 1 84 ? -17.378 13.611 5.637 1.00 93.44 84 GLU A N 1
ATOM 595 C CA . GLU A 1 84 ? -16.337 14.571 5.999 1.00 93.44 84 GLU A CA 1
ATOM 596 C C . GLU A 1 84 ? -14.969 13.980 5.651 1.00 93.44 84 GLU A C 1
ATOM 598 O O . GLU A 1 84 ? -14.631 12.876 6.080 1.00 93.44 84 GLU A O 1
ATOM 603 N N . ARG A 1 85 ? -14.181 14.699 4.837 1.00 90.44 85 ARG A N 1
ATOM 604 C CA . ARG A 1 85 ? -12.854 14.250 4.363 1.00 90.44 85 ARG A CA 1
ATOM 605 C C . ARG A 1 85 ? -12.876 12.820 3.784 1.00 90.44 85 ARG A C 1
ATOM 607 O O . ARG A 1 85 ? -11.960 12.036 4.012 1.00 90.44 85 ARG A O 1
ATOM 614 N N . GLY A 1 86 ? -13.946 12.481 3.058 1.00 91.94 86 GLY A N 1
ATOM 615 C CA . GLY A 1 86 ? -14.133 11.173 2.418 1.00 91.94 86 GLY A CA 1
ATOM 616 C C . GLY A 1 86 ? -14.587 10.038 3.346 1.00 91.94 86 GLY A C 1
ATOM 617 O O . GLY A 1 86 ? -14.624 8.887 2.921 1.00 91.94 86 GLY A O 1
ATOM 618 N N . LYS A 1 87 ? -14.959 10.336 4.595 1.00 95.62 87 LYS A N 1
ATOM 619 C CA . LYS A 1 87 ? -15.466 9.348 5.554 1.00 95.62 87 LYS A CA 1
ATOM 620 C C . LYS A 1 87 ? -16.901 9.632 5.960 1.00 95.62 87 LYS A C 1
ATOM 622 O O . LYS A 1 87 ? -17.279 10.785 6.142 1.00 95.62 87 LYS A O 1
ATOM 627 N N . VAL A 1 88 ? -17.682 8.578 6.167 1.00 97.50 88 VAL A N 1
ATOM 628 C CA . VAL A 1 88 ? -19.078 8.673 6.606 1.00 97.50 88 VAL A CA 1
ATOM 629 C C . VAL A 1 88 ? -19.138 9.154 8.055 1.00 97.50 88 VAL A C 1
ATOM 631 O O . VAL A 1 88 ? -18.533 8.548 8.941 1.00 97.50 88 VAL A O 1
ATOM 634 N N . VAL A 1 89 ? -19.880 10.230 8.308 1.00 97.38 89 VAL A N 1
ATOM 635 C CA . VAL A 1 89 ? -20.033 10.818 9.644 1.00 97.38 89 VAL A CA 1
ATOM 636 C C . VAL A 1 89 ? -21.030 10.002 10.461 1.00 97.38 89 VAL A C 1
ATOM 638 O O . VAL A 1 89 ? -22.214 9.911 10.121 1.00 97.38 89 VAL A O 1
ATOM 641 N N . VAL A 1 90 ? -20.559 9.431 11.570 1.00 97.62 90 VAL A N 1
ATOM 642 C CA . VAL A 1 90 ? -21.371 8.606 12.474 1.00 97.62 90 VAL A CA 1
ATOM 643 C C . VAL A 1 90 ? -21.411 9.179 13.887 1.00 97.62 90 VAL A C 1
ATOM 645 O O . VAL A 1 90 ? -20.507 9.885 14.327 1.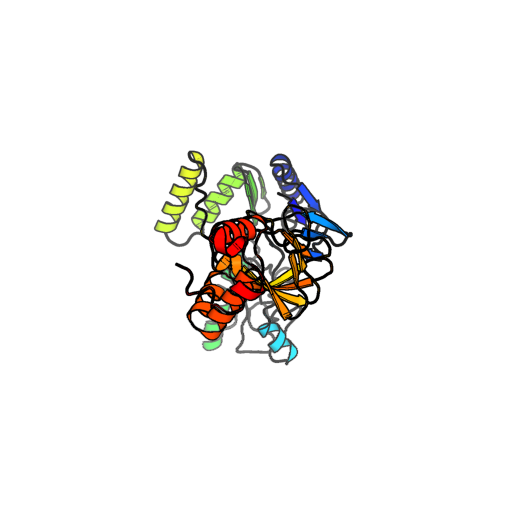00 97.62 90 VAL A O 1
ATOM 648 N N . GLY A 1 91 ? -22.472 8.855 14.625 1.00 95.88 91 GLY A N 1
ATOM 649 C CA . GLY A 1 91 ? -22.520 9.054 16.071 1.00 95.88 91 GLY A CA 1
ATOM 650 C C . GLY A 1 91 ? -21.662 8.032 16.825 1.00 95.88 91 GLY A C 1
ATOM 651 O O . GLY A 1 91 ? -21.129 7.082 16.251 1.00 95.88 91 GLY A O 1
ATOM 652 N N . SER A 1 92 ? -21.587 8.162 18.152 1.00 95.62 92 SER A N 1
ATOM 653 C CA . SER A 1 92 ? -20.835 7.225 19.007 1.00 95.62 92 SER A CA 1
ATOM 654 C C . SER A 1 92 ? -21.375 5.790 18.978 1.00 95.62 92 SER A C 1
ATOM 656 O O . SER A 1 92 ? -20.665 4.866 19.361 1.00 95.62 92 SER A O 1
ATOM 658 N N . SER A 1 93 ? -22.603 5.576 18.504 1.00 96.38 93 SER A N 1
ATOM 659 C CA . SER A 1 93 ? -23.202 4.254 18.283 1.00 96.38 93 SER A CA 1
ATOM 660 C C . SER A 1 93 ? -22.808 3.603 16.947 1.00 96.38 93 SER A C 1
ATOM 662 O O . SER A 1 93 ? -23.140 2.437 16.729 1.00 96.38 93 SER A O 1
ATOM 664 N N . GLY A 1 94 ? -22.139 4.337 16.051 1.00 97.12 94 GLY A N 1
ATOM 665 C CA . GLY A 1 94 ? -21.852 3.921 14.673 1.00 97.12 94 GLY A CA 1
ATOM 666 C C . GLY A 1 94 ? -23.013 4.118 13.692 1.00 97.12 94 GLY A C 1
ATOM 667 O O . GLY A 1 94 ? -22.884 3.772 12.521 1.00 97.12 94 GLY A O 1
ATOM 668 N N . GLN A 1 95 ? -24.145 4.665 14.146 1.00 97.81 95 GLN A N 1
ATOM 669 C CA . GLN A 1 95 ? -25.250 5.072 13.273 1.00 97.81 95 GLN A CA 1
ATOM 670 C C . GLN A 1 95 ? -24.884 6.358 12.525 1.00 97.81 95 GLN A C 1
ATOM 672 O O . GLN A 1 95 ? -24.312 7.280 13.115 1.00 97.81 95 GLN A O 1
ATOM 677 N N . VAL A 1 96 ? -25.205 6.420 11.235 1.00 97.81 96 VAL A N 1
ATOM 678 C CA . VAL A 1 96 ? -24.918 7.577 10.382 1.00 97.81 96 VAL A CA 1
ATOM 679 C C . VAL A 1 96 ? -25.757 8.778 10.809 1.00 97.81 96 VAL A C 1
ATOM 681 O O . VAL A 1 96 ? -26.946 8.667 11.103 1.00 97.81 96 VAL A O 1
ATOM 684 N N . LYS A 1 97 ? -25.135 9.958 10.861 1.00 94.88 97 LYS A N 1
ATOM 685 C CA . LYS A 1 97 ? -25.815 11.174 11.316 1.00 94.88 97 LYS A CA 1
ATOM 686 C C . LYS A 1 97 ? -26.964 11.535 10.363 1.00 94.88 97 LYS A C 1
ATOM 688 O O . LYS A 1 97 ? -26.746 11.757 9.182 1.00 94.88 97 LYS A O 1
ATOM 693 N N . GLY A 1 98 ? -28.185 11.622 10.886 1.00 93.31 98 GLY A N 1
ATOM 694 C CA . GLY A 1 98 ? -29.374 11.961 10.093 1.00 93.31 98 GLY A CA 1
ATOM 695 C C . GLY A 1 98 ? -30.026 10.784 9.360 1.00 93.31 98 GLY A C 1
ATOM 696 O O . GLY A 1 98 ? -31.070 10.987 8.751 1.00 93.31 98 GLY A O 1
ATOM 697 N N . LEU A 1 99 ? -29.477 9.565 9.452 1.00 94.50 99 LEU A N 1
ATOM 698 C CA . LEU A 1 99 ? -30.052 8.364 8.839 1.00 94.50 99 LEU A CA 1
ATOM 699 C C . LEU A 1 99 ? -30.257 7.272 9.895 1.00 94.50 99 LEU A C 1
ATOM 701 O O . LEU A 1 99 ? -29.310 6.819 10.534 1.00 94.50 99 LEU A O 1
ATOM 705 N N . SER A 1 100 ? -31.500 6.827 10.081 1.00 92.19 100 SER A N 1
ATOM 706 C CA . SER A 1 100 ? -31.846 5.851 11.125 1.00 92.19 100 SER A CA 1
ATOM 707 C C . SER A 1 100 ? -31.482 4.409 10.761 1.00 92.19 100 SER A C 1
ATOM 709 O O . SER A 1 100 ? -31.272 3.584 11.648 1.00 92.19 100 SER A O 1
ATOM 711 N N . ASN A 1 101 ? -31.375 4.113 9.468 1.00 93.94 101 ASN A N 1
ATOM 712 C CA . ASN A 1 101 ? -31.200 2.778 8.899 1.00 93.94 101 ASN A CA 1
ATOM 713 C C . ASN A 1 101 ? -29.826 2.563 8.240 1.00 93.94 101 ASN A C 1
ATOM 715 O O . ASN A 1 101 ? -29.658 1.612 7.478 1.00 93.94 101 ASN A O 1
ATOM 719 N N . VAL A 1 102 ? -28.853 3.438 8.510 1.00 96.81 102 VAL A N 1
ATOM 720 C CA . VAL A 1 102 ? -27.499 3.340 7.950 1.00 96.81 102 VAL A CA 1
ATOM 721 C C . VAL A 1 102 ? -26.467 3.389 9.073 1.00 96.81 102 VAL A C 1
ATOM 723 O O . VAL A 1 102 ? -26.566 4.194 10.001 1.00 96.81 102 VAL A O 1
ATOM 726 N N . TRP A 1 103 ? -25.451 2.533 8.977 1.00 97.75 103 TRP A N 1
ATOM 727 C CA . TRP A 1 103 ? -24.339 2.443 9.923 1.00 97.75 103 TRP A CA 1
ATOM 728 C C . TRP A 1 103 ? -23.007 2.399 9.180 1.00 97.75 103 TRP A C 1
ATOM 730 O O . TRP A 1 103 ? -22.943 1.937 8.043 1.00 97.75 103 TRP A O 1
ATOM 740 N N . SER A 1 104 ? -21.941 2.862 9.831 1.00 97.56 104 SER A N 1
ATOM 741 C CA . SER A 1 104 ? -20.580 2.790 9.293 1.00 97.56 104 SER A CA 1
ATOM 742 C C . SER A 1 104 ? -19.560 2.513 10.402 1.00 97.56 104 SER A C 1
ATOM 744 O O . SER A 1 104 ? -19.759 2.882 11.562 1.00 97.56 104 SER A O 1
ATOM 746 N N . ALA A 1 105 ? -18.478 1.817 10.055 1.00 97.50 105 ALA A N 1
ATOM 747 C CA . ALA A 1 105 ? -17.406 1.408 10.960 1.00 97.50 105 ALA A CA 1
ATOM 748 C C . ALA A 1 105 ? -16.086 1.230 10.196 1.00 97.50 105 ALA A C 1
ATOM 750 O O . ALA A 1 105 ? -16.083 1.051 8.981 1.00 97.50 105 ALA A O 1
ATOM 751 N N . GLY A 1 106 ? -14.966 1.213 10.919 1.00 96.38 106 GLY A N 1
ATOM 752 C CA . GLY A 1 106 ? -13.634 1.079 10.337 1.00 96.38 106 GLY A CA 1
ATOM 753 C C . GLY A 1 106 ? -13.176 2.348 9.621 1.00 96.38 106 GLY A C 1
ATOM 754 O O . GLY A 1 106 ? -13.630 3.450 9.925 1.00 96.38 106 GLY A O 1
ATOM 755 N N . ASP A 1 107 ? -12.263 2.182 8.670 1.00 95.81 107 ASP A N 1
ATOM 756 C CA . ASP A 1 107 ? -11.515 3.289 8.061 1.00 95.81 107 ASP A CA 1
ATOM 757 C C . ASP A 1 107 ? -12.400 4.243 7.243 1.00 95.81 107 ASP A C 1
ATOM 759 O O . ASP A 1 107 ? -12.096 5.429 7.106 1.00 95.81 107 ASP A O 1
ATOM 763 N N . CYS A 1 108 ? -13.540 3.752 6.750 1.00 95.69 108 CYS A N 1
ATOM 764 C CA . CYS A 1 108 ? -14.504 4.547 5.998 1.00 95.69 108 CYS A CA 1
ATOM 765 C C . CYS A 1 108 ? -15.438 5.399 6.877 1.00 95.69 108 CYS A C 1
ATOM 767 O O . CYS A 1 108 ? -16.270 6.136 6.343 1.00 95.69 108 CYS A O 1
ATOM 769 N N . ALA A 1 109 ? -15.316 5.319 8.206 1.00 96.56 109 ALA A N 1
ATOM 770 C CA . ALA A 1 109 ? -16.137 6.056 9.158 1.00 96.56 109 ALA A CA 1
ATOM 771 C C . ALA A 1 109 ? -15.332 7.145 9.880 1.00 96.56 109 ALA A C 1
ATOM 773 O O . ALA A 1 109 ? -14.264 6.899 10.443 1.00 96.56 109 ALA A O 1
ATOM 774 N N . ALA A 1 110 ? -15.891 8.352 9.956 1.00 96.25 110 ALA A N 1
ATOM 775 C CA . ALA A 1 110 ? -15.463 9.366 10.911 1.00 96.25 110 ALA A CA 1
ATOM 776 C C . ALA A 1 110 ? -16.077 9.016 12.275 1.00 96.25 110 ALA A C 1
ATOM 778 O O . ALA A 1 110 ? -17.101 9.563 12.680 1.00 96.25 110 ALA A O 1
ATOM 779 N N . PHE A 1 111 ? -15.497 8.002 12.926 1.00 96.19 111 PHE A N 1
ATOM 780 C CA . PHE A 1 111 ? -16.037 7.423 14.152 1.00 96.19 111 PHE A CA 1
ATOM 781 C C . PHE A 1 111 ? -15.526 8.189 15.380 1.00 96.19 111 PHE A C 1
ATOM 783 O O . PHE A 1 111 ? -14.322 8.136 15.649 1.00 96.19 111 PHE A O 1
ATOM 790 N N . PRO A 1 112 ? -16.387 8.855 16.168 1.00 94.50 112 PRO A N 1
ATOM 791 C CA . PRO A 1 112 ? -15.934 9.688 17.273 1.00 94.50 112 PRO A CA 1
ATOM 792 C C . PRO A 1 112 ? -15.334 8.843 18.398 1.00 94.50 112 PRO A C 1
ATOM 794 O O . PRO A 1 112 ? -15.852 7.780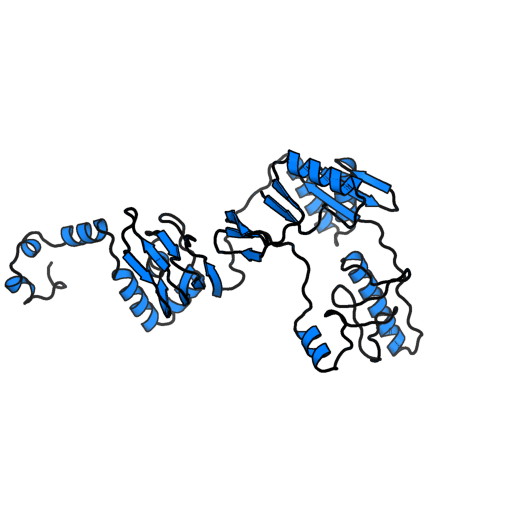 18.757 1.00 94.50 112 PRO A O 1
ATOM 797 N N . LYS A 1 113 ? -14.238 9.332 18.972 1.00 89.94 113 LYS A N 1
ATOM 798 C CA . LYS A 1 113 ? -13.581 8.730 20.132 1.00 89.94 113 LYS A CA 1
ATOM 799 C C . LYS A 1 113 ? -14.122 9.355 21.420 1.00 89.94 113 LYS A C 1
ATOM 801 O O . LYS A 1 113 ? -14.519 10.517 21.447 1.00 89.94 113 LYS A O 1
ATOM 806 N N . SER A 1 114 ? -14.144 8.583 22.505 1.00 84.62 114 SER A N 1
ATOM 807 C CA . SER A 1 114 ? -14.714 9.027 23.786 1.00 84.62 114 SER A CA 1
ATOM 808 C C . SER A 1 114 ? -13.941 10.164 24.461 1.00 84.62 114 SER A C 1
ATOM 810 O O . SER A 1 114 ? -14.516 10.868 25.280 1.00 84.62 114 SER A O 1
ATOM 812 N N . ASP A 1 115 ? -12.655 10.322 24.149 1.00 82.94 115 ASP A N 1
ATOM 813 C CA . ASP A 1 115 ? -11.762 11.361 24.680 1.00 82.94 115 ASP A CA 1
ATOM 814 C C . ASP A 1 115 ? -11.547 12.530 23.698 1.00 82.94 115 ASP A C 1
ATOM 816 O O . ASP A 1 115 ? -10.694 13.381 23.931 1.00 82.94 115 ASP A O 1
ATOM 820 N N . GLY A 1 116 ? -12.340 12.594 22.623 1.00 85.31 116 GLY A N 1
ATOM 821 C CA . GLY A 1 116 ? -12.273 13.641 21.606 1.00 85.31 116 GLY A CA 1
ATOM 822 C C . GLY A 1 116 ? -11.591 13.196 20.311 1.00 85.31 116 GLY A C 1
ATOM 823 O O . GLY A 1 116 ? -10.787 12.266 20.269 1.00 85.31 116 GLY A O 1
ATOM 824 N N . GLY A 1 117 ? -11.943 13.873 19.217 1.00 89.00 117 GLY A N 1
ATOM 825 C CA . GLY A 1 117 ? -11.487 13.514 17.874 1.00 89.00 117 GLY A CA 1
ATOM 826 C C . GLY A 1 117 ? -12.091 12.203 17.357 1.00 89.00 117 GLY A C 1
ATOM 827 O O . GLY A 1 117 ? -13.107 11.718 17.860 1.00 89.00 117 GLY A O 1
ATOM 828 N N . ASN A 1 118 ? -11.457 11.636 16.330 1.00 91.44 118 ASN A N 1
ATOM 829 C CA . ASN A 1 118 ? -11.892 10.398 15.683 1.00 91.44 118 ASN A CA 1
ATOM 830 C C . ASN A 1 118 ? -11.000 9.214 16.072 1.00 91.44 118 ASN A C 1
ATOM 832 O O . ASN A 1 118 ? -9.810 9.362 16.351 1.00 91.44 118 ASN A O 1
ATOM 836 N N . CYS A 1 119 ? -11.587 8.021 16.068 1.00 92.62 119 CYS A N 1
ATOM 837 C CA . CYS A 1 119 ? -10.871 6.766 16.235 1.00 92.62 119 CYS A CA 1
ATOM 838 C C . CYS A 1 119 ? -9.833 6.589 15.110 1.00 92.62 119 CYS A C 1
ATOM 840 O O . CYS A 1 119 ? -10.130 6.919 13.959 1.00 92.62 119 CYS A O 1
ATOM 842 N N . PRO A 1 120 ? -8.640 6.049 15.410 1.00 90.56 120 PRO A N 1
ATOM 843 C CA . PRO A 1 120 ? -7.634 5.779 14.392 1.00 90.56 120 PRO A CA 1
ATOM 844 C C . PRO A 1 120 ? -8.050 4.609 13.485 1.00 90.56 120 PRO A C 1
ATOM 846 O O . PRO A 1 120 ? -8.776 3.702 13.901 1.00 90.56 120 PRO A O 1
ATOM 849 N N . GLU A 1 121 ? -7.532 4.623 12.258 1.00 91.00 121 GLU A N 1
ATOM 850 C CA . GLU A 1 121 ? -7.749 3.631 11.193 1.00 91.00 121 GLU A CA 1
ATOM 851 C C . GLU A 1 121 ? -6.928 2.362 11.454 1.00 91.00 121 GLU A C 1
ATOM 853 O O . GLU A 1 121 ? -5.908 2.097 10.821 1.00 91.00 121 GLU A O 1
ATOM 858 N N . THR A 1 122 ? -7.300 1.603 12.484 1.00 91.62 122 THR A N 1
ATOM 859 C CA . THR A 1 122 ? -6.618 0.344 12.795 1.00 91.62 122 THR A CA 1
ATOM 860 C C . THR A 1 122 ? -7.602 -0.803 12.920 1.00 91.62 122 THR A C 1
ATOM 862 O O . THR A 1 122 ? -8.724 -0.650 13.415 1.00 91.62 122 THR A O 1
ATOM 865 N N . ALA A 1 123 ? -7.138 -2.007 12.575 1.00 91.31 123 ALA A N 1
ATOM 866 C CA . ALA A 1 123 ? -7.916 -3.235 12.723 1.00 91.31 123 ALA A CA 1
ATOM 867 C C . ALA A 1 123 ? -8.470 -3.412 14.151 1.00 91.31 123 ALA A C 1
ATOM 869 O O . ALA A 1 123 ? -9.568 -3.930 14.345 1.00 91.31 123 ALA A O 1
ATOM 870 N N . GLN A 1 124 ? -7.746 -2.935 15.170 1.00 91.44 124 GLN A N 1
ATOM 871 C CA . GLN A 1 124 ? -8.175 -3.019 16.564 1.00 91.44 124 GLN A CA 1
ATOM 872 C C . GLN A 1 124 ? -9.469 -2.241 16.841 1.00 91.44 124 GLN A C 1
ATOM 874 O O . GLN A 1 124 ? -10.306 -2.717 17.621 1.00 91.44 124 GLN A O 1
ATOM 879 N N . PHE A 1 125 ? -9.605 -1.060 16.232 1.00 93.56 125 PHE A N 1
ATOM 880 C CA . PHE A 1 125 ? -10.801 -0.230 16.314 1.00 93.56 125 PHE A CA 1
ATOM 881 C C . PHE A 1 125 ? -11.886 -0.779 15.393 1.00 93.56 125 PHE A C 1
ATOM 883 O O . PHE A 1 125 ? -12.988 -1.027 15.879 1.00 93.56 125 PHE A O 1
ATOM 890 N N . ALA A 1 126 ? -11.562 -1.091 14.135 1.00 95.56 126 ALA A N 1
ATOM 891 C CA . ALA A 1 126 ? -12.516 -1.619 13.160 1.00 95.56 126 ALA A CA 1
ATOM 892 C C . ALA A 1 126 ? -13.231 -2.890 13.658 1.00 95.56 126 ALA A C 1
ATOM 894 O O . ALA A 1 126 ? -14.458 -2.960 13.633 1.00 95.56 126 ALA A O 1
ATOM 895 N N . MET A 1 127 ? -12.497 -3.864 14.214 1.00 94.62 127 MET A N 1
ATOM 896 C CA . MET A 1 127 ? -13.091 -5.096 14.758 1.00 94.62 127 MET A CA 1
ATOM 897 C C . MET A 1 127 ? -14.075 -4.818 15.904 1.00 94.62 127 MET A C 1
ATOM 899 O O . MET A 1 127 ? -15.129 -5.448 16.001 1.00 94.62 127 MET A O 1
ATOM 903 N N . ARG A 1 128 ? -13.748 -3.870 16.792 1.00 95.12 128 ARG A N 1
ATOM 904 C CA . ARG A 1 128 ? -14.611 -3.525 17.933 1.00 95.12 128 ARG A CA 1
ATOM 905 C C . ARG A 1 128 ? -15.808 -2.685 17.511 1.00 95.12 128 ARG A C 1
ATOM 907 O O . ARG A 1 128 ? -16.898 -2.896 18.035 1.00 95.12 128 ARG A O 1
ATOM 914 N N . GLN A 1 129 ? -15.609 -1.759 16.578 1.00 97.25 129 GLN A N 1
ATOM 915 C CA . GLN A 1 129 ? -16.681 -0.967 15.985 1.00 97.25 129 GLN A CA 1
ATOM 916 C C . GLN A 1 129 ? -17.662 -1.884 15.254 1.00 97.25 129 GLN A C 1
ATOM 918 O O . GLN A 1 129 ? -18.856 -1.779 15.497 1.00 97.25 129 GLN A O 1
ATOM 923 N N . GLY A 1 130 ? -17.180 -2.854 14.469 1.00 97.38 130 GLY A N 1
ATOM 924 C CA . GLY A 1 130 ? -18.028 -3.851 13.810 1.00 97.38 130 GLY A CA 1
ATOM 925 C C . GLY A 1 130 ? -18.874 -4.653 14.804 1.00 97.38 130 GLY A C 1
ATOM 926 O O . GLY A 1 130 ? -20.092 -4.744 14.655 1.00 97.38 130 GLY A O 1
ATOM 927 N N . ALA A 1 131 ? -18.263 -5.158 15.882 1.00 97.00 131 ALA A N 1
ATOM 928 C CA . ALA A 1 131 ? -18.991 -5.875 16.932 1.00 97.00 131 ALA A CA 1
ATOM 929 C C . ALA A 1 131 ? -20.031 -4.997 17.657 1.00 97.00 131 ALA A C 1
ATOM 931 O O . ALA A 1 131 ? -21.091 -5.490 18.051 1.00 97.00 131 ALA A O 1
ATOM 932 N N . LEU A 1 132 ? -19.741 -3.707 17.857 1.00 97.56 132 LEU A N 1
ATOM 933 C CA . LEU A 1 132 ? -20.692 -2.751 18.426 1.00 97.56 132 LEU A CA 1
ATOM 934 C C . LEU A 1 132 ? -21.849 -2.476 17.463 1.00 97.56 132 LEU A C 1
ATOM 936 O O . LEU A 1 132 ? -23.005 -2.565 17.871 1.00 97.56 132 LEU A O 1
ATOM 940 N N . VAL A 1 133 ? -21.541 -2.152 16.207 1.00 97.94 133 VAL A N 1
ATOM 941 C CA . VAL A 1 133 ? -22.527 -1.825 15.173 1.00 97.94 133 VAL A CA 1
ATOM 942 C C . VAL A 1 133 ? -23.490 -2.989 14.978 1.00 97.94 133 VAL A C 1
ATOM 944 O O . VAL A 1 133 ? -24.694 -2.768 15.014 1.00 97.94 133 VAL A O 1
ATOM 947 N N . ALA A 1 134 ? -23.003 -4.231 14.917 1.00 97.94 134 ALA A N 1
ATOM 948 C CA . ALA A 1 134 ? -23.863 -5.413 14.842 1.00 97.94 134 ALA A CA 1
ATOM 949 C C . ALA A 1 134 ? -24.868 -5.493 16.011 1.00 97.94 134 ALA A C 1
ATOM 951 O O . ALA A 1 134 ? -26.061 -5.720 15.806 1.00 97.94 134 ALA A O 1
ATOM 952 N N . LYS A 1 135 ? -24.410 -5.243 17.247 1.00 98.00 135 LYS A N 1
ATOM 953 C CA . LYS A 1 135 ? -25.281 -5.226 18.437 1.00 98.00 135 LYS A CA 1
ATOM 954 C C . LYS A 1 135 ? -26.283 -4.072 18.404 1.00 98.00 135 LYS A C 1
ATOM 956 O O . LYS A 1 135 ? -27.419 -4.250 18.833 1.00 98.00 135 LYS A O 1
ATOM 961 N N . ASN A 1 136 ? -25.872 -2.909 17.911 1.00 98.00 136 ASN A N 1
ATOM 962 C CA . ASN A 1 136 ? -26.723 -1.727 17.808 1.00 98.00 136 ASN A CA 1
ATOM 963 C C . ASN A 1 136 ? -27.775 -1.864 16.702 1.00 98.00 136 ASN A C 1
ATOM 965 O O . ASN A 1 136 ? -28.912 -1.458 16.916 1.00 98.00 136 ASN A O 1
ATOM 969 N N . ILE A 1 137 ? -27.445 -2.496 15.575 1.00 97.75 137 ILE A N 1
ATOM 970 C CA . ILE A 1 137 ? -28.417 -2.850 14.532 1.00 97.75 137 ILE A CA 1
ATOM 971 C C . ILE A 1 137 ? -29.493 -3.769 15.124 1.00 97.75 137 ILE A C 1
ATOM 973 O O . ILE A 1 137 ? -30.681 -3.465 15.035 1.00 97.75 137 ILE A O 1
ATOM 977 N N . ALA A 1 138 ? -29.094 -4.840 15.821 1.00 97.75 138 ALA A N 1
ATOM 978 C CA . ALA A 1 138 ? -30.040 -5.743 16.481 1.00 97.75 138 ALA A CA 1
ATOM 979 C C . ALA A 1 138 ? -30.895 -5.032 17.551 1.00 97.75 138 ALA A C 1
ATOM 981 O O . ALA A 1 138 ? -32.096 -5.275 17.656 1.00 97.75 138 ALA A O 1
ATOM 982 N N . ALA A 1 139 ? -30.295 -4.127 18.332 1.00 97.00 139 ALA A N 1
ATOM 983 C CA . ALA A 1 139 ? -31.014 -3.316 19.314 1.00 97.00 139 ALA A CA 1
ATOM 984 C C . ALA A 1 139 ? -32.039 -2.381 18.656 1.00 97.00 139 ALA A C 1
ATOM 986 O O . ALA A 1 139 ? -33.150 -2.264 19.168 1.00 97.00 139 ALA A O 1
ATOM 987 N N . SER A 1 140 ? -31.696 -1.781 17.511 1.00 96.50 140 SER A N 1
ATOM 988 C CA . SER A 1 140 ? -32.582 -0.900 16.747 1.00 96.50 140 SER A CA 1
ATOM 989 C C . SER A 1 140 ? -33.846 -1.626 16.286 1.00 96.50 140 SER A C 1
ATOM 991 O O . SER A 1 140 ? -34.940 -1.098 16.453 1.00 96.50 140 SER A O 1
ATOM 993 N N . PHE A 1 141 ? -33.720 -2.856 15.773 1.00 95.69 141 PHE A N 1
ATOM 994 C CA . PHE A 1 141 ? -34.882 -3.678 15.402 1.00 95.69 141 PHE A CA 1
ATOM 995 C C . PHE A 1 141 ? -35.757 -4.058 16.602 1.00 95.69 141 PHE A C 1
ATOM 997 O O . PHE A 1 141 ? -36.965 -4.214 16.461 1.00 95.69 141 PHE A O 1
ATOM 1004 N N . ALA A 1 142 ? -35.161 -4.184 17.789 1.00 96.50 142 ALA A N 1
ATOM 1005 C CA . ALA A 1 142 ? -35.865 -4.521 19.024 1.00 96.50 142 ALA A CA 1
ATOM 1006 C C . ALA A 1 142 ? -36.370 -3.294 19.813 1.00 96.50 142 ALA A C 1
ATOM 1008 O O . ALA A 1 142 ? -36.806 -3.458 20.952 1.00 96.50 142 ALA A O 1
ATOM 1009 N N . GLY A 1 143 ? -36.249 -2.071 19.275 1.00 95.31 143 GLY A N 1
ATOM 1010 C CA . GLY A 1 143 ? -36.633 -0.836 19.973 1.00 95.31 143 GLY A CA 1
ATOM 1011 C C . GLY A 1 143 ? -35.816 -0.546 21.242 1.00 95.31 143 GLY A C 1
ATOM 1012 O O . GLY A 1 143 ? -36.284 0.151 22.140 1.00 95.31 143 GLY A O 1
ATOM 1013 N N . ARG A 1 144 ? -34.605 -1.104 21.359 1.00 96.25 144 ARG A N 1
ATOM 1014 C CA . ARG A 1 144 ? -33.720 -0.939 22.523 1.00 96.25 144 ARG A CA 1
ATOM 1015 C C . ARG A 1 144 ? -32.737 0.220 22.311 1.00 96.25 144 ARG A C 1
ATOM 1017 O O . ARG A 1 144 ? -32.325 0.470 21.178 1.00 96.25 144 ARG A O 1
ATOM 1024 N N . PRO A 1 145 ? -32.290 0.895 23.387 1.00 95.81 145 PRO A N 1
ATOM 1025 C CA . PRO A 1 145 ? -31.334 1.992 23.273 1.00 95.81 145 PRO A CA 1
ATOM 1026 C C . PRO A 1 145 ? -29.984 1.525 22.708 1.00 95.81 145 PRO A C 1
ATOM 1028 O O . PRO A 1 145 ? -29.461 0.470 23.084 1.00 95.81 145 PRO A O 1
ATOM 1031 N N . LEU A 1 146 ? -29.400 2.347 21.830 1.00 96.69 146 LEU A N 1
ATOM 1032 C CA . LEU A 1 146 ? -28.089 2.097 21.231 1.00 96.69 146 LEU A CA 1
ATOM 1033 C C . LEU A 1 146 ? -26.967 2.328 22.249 1.00 96.69 146 LEU A C 1
ATOM 1035 O O . LEU A 1 146 ? -27.026 3.242 23.073 1.00 96.69 146 LEU A O 1
ATOM 1039 N N . LYS A 1 147 ? -25.905 1.525 22.168 1.00 96.62 147 LYS A N 1
ATOM 1040 C CA . LYS A 1 147 ? -24.732 1.655 23.039 1.00 96.62 147 LYS A CA 1
ATOM 1041 C C . LYS A 1 147 ? -23.630 2.478 22.364 1.00 96.62 147 LYS A C 1
ATOM 1043 O O . LYS A 1 147 ? -23.385 2.283 21.173 1.00 96.62 147 LYS A O 1
ATOM 1048 N N . PRO A 1 148 ? -22.929 3.354 23.104 1.00 95.81 148 PRO A N 1
ATOM 1049 C CA . PRO A 1 148 ? -21.806 4.109 22.564 1.00 95.81 148 PRO A CA 1
ATOM 1050 C C . PRO A 1 148 ? -20.527 3.263 22.503 1.00 95.81 148 PRO A C 1
ATOM 1052 O O . PRO A 1 148 ? -20.309 2.361 23.317 1.00 95.81 148 PRO A O 1
ATOM 1055 N N . PHE A 1 149 ? -19.638 3.612 21.580 1.00 95.56 149 PHE A N 1
ATOM 1056 C CA . PHE A 1 149 ? -18.291 3.072 21.481 1.00 95.56 149 PHE A CA 1
ATOM 1057 C C . PHE A 1 149 ? -17.400 3.653 22.576 1.00 95.56 149 PHE A C 1
ATOM 1059 O O . PHE A 1 149 ? -17.239 4.865 22.702 1.00 95.56 149 PHE A O 1
ATOM 1066 N N . ARG A 1 150 ? -16.825 2.765 23.389 1.00 89.69 150 ARG A N 1
ATOM 1067 C CA . ARG A 1 150 ? -15.927 3.104 24.495 1.00 89.69 150 ARG A CA 1
ATOM 1068 C C . ARG A 1 150 ? -14.742 2.157 24.449 1.00 89.69 150 ARG A C 1
ATOM 1070 O O . ARG A 1 150 ? -14.763 1.088 25.054 1.00 89.69 150 ARG A O 1
ATOM 1077 N N . PHE A 1 151 ? -13.743 2.513 23.657 1.00 87.88 151 PHE A N 1
ATOM 1078 C CA . PHE A 1 151 ? -12.512 1.748 23.571 1.00 87.88 151 PHE A CA 1
ATOM 1079 C C . PHE A 1 151 ? -11.322 2.688 23.444 1.00 87.88 151 PHE A C 1
ATOM 1081 O O . PHE A 1 151 ? -11.255 3.521 22.541 1.00 87.88 151 PHE A O 1
ATOM 1088 N N . THR A 1 152 ? -10.375 2.514 24.354 1.00 76.88 152 THR A N 1
ATOM 1089 C CA . THR A 1 152 ? -9.054 3.123 24.310 1.00 76.88 152 THR A CA 1
ATOM 1090 C C . THR A 1 152 ? -8.069 2.045 23.856 1.00 76.88 152 THR A C 1
ATOM 1092 O O . THR A 1 152 ? -8.152 0.896 24.293 1.00 76.88 152 THR A O 1
ATOM 1095 N N . GLY A 1 153 ? -7.197 2.375 22.898 1.00 79.44 153 GLY A N 1
ATOM 1096 C CA . GLY A 1 153 ? -6.261 1.418 22.296 1.00 79.44 153 GLY A CA 1
ATOM 1097 C C . GLY A 1 153 ? -5.452 0.654 23.351 1.00 79.44 153 GLY A C 1
ATOM 1098 O O . GLY A 1 153 ? -5.058 1.222 24.364 1.00 79.44 153 GLY A O 1
ATOM 1099 N N . LEU A 1 154 ? -5.186 -0.638 23.118 1.00 80.50 154 LEU A N 1
ATOM 1100 C CA . LEU A 1 154 ? -4.417 -1.464 24.077 1.00 80.50 154 LEU A CA 1
ATOM 1101 C C . LEU A 1 154 ? -2.904 -1.193 24.029 1.00 80.50 154 LEU A C 1
ATOM 1103 O O . LEU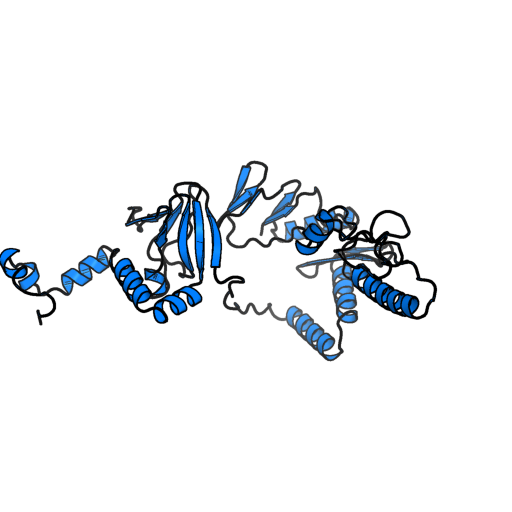 A 1 154 ? -2.157 -1.688 24.872 1.00 80.50 154 LEU A O 1
ATOM 1107 N N . GLY A 1 155 ? -2.453 -0.454 23.019 1.00 86.06 155 GLY A N 1
ATOM 1108 C CA . GLY A 1 155 ? -1.048 -0.283 22.693 1.00 86.06 155 GLY A CA 1
ATOM 1109 C C . GLY A 1 155 ? -0.750 -0.639 21.244 1.00 86.06 155 GLY A C 1
ATOM 1110 O O . GLY A 1 155 ? -1.605 -1.146 20.514 1.00 86.06 155 GLY A O 1
ATOM 1111 N N . GLU A 1 156 ? 0.488 -0.387 20.850 1.00 89.31 156 GLU A N 1
ATOM 1112 C CA . GLU A 1 156 ? 0.974 -0.510 19.483 1.00 89.31 156 GLU A CA 1
ATOM 1113 C C . GLU A 1 156 ? 2.290 -1.282 19.466 1.00 89.31 156 GLU A C 1
ATOM 1115 O O . GLU A 1 156 ? 3.108 -1.172 20.380 1.00 89.31 156 GLU A O 1
ATOM 1120 N N . LEU A 1 157 ? 2.484 -2.098 18.431 1.00 91.50 157 LEU A N 1
ATOM 1121 C CA . LEU A 1 157 ? 3.692 -2.892 18.248 1.00 91.50 157 LEU A CA 1
ATOM 1122 C C . LEU A 1 157 ? 4.111 -2.844 16.783 1.00 91.50 157 LEU A C 1
ATOM 1124 O O . LEU A 1 157 ? 3.271 -3.020 15.900 1.00 91.50 157 LEU A O 1
ATOM 1128 N N . ALA A 1 158 ? 5.408 -2.694 16.537 1.00 91.50 158 ALA A N 1
ATOM 1129 C CA . ALA A 1 158 ? 5.993 -2.733 15.204 1.00 91.50 158 ALA A CA 1
ATOM 1130 C C . ALA A 1 158 ? 7.245 -3.616 15.204 1.00 91.50 158 ALA A C 1
ATOM 1132 O O . ALA A 1 158 ? 8.108 -3.495 16.075 1.00 91.50 158 ALA A O 1
ATOM 1133 N N . THR A 1 159 ? 7.348 -4.509 14.221 1.00 92.75 159 THR A N 1
ATOM 1134 C CA . THR A 1 159 ? 8.576 -5.274 13.968 1.00 92.75 159 THR A CA 1
ATOM 1135 C C . THR A 1 159 ? 9.519 -4.452 13.092 1.00 92.75 159 THR A C 1
ATOM 1137 O O . THR A 1 159 ? 9.064 -3.762 12.184 1.00 92.75 159 THR A O 1
ATOM 1140 N N . ILE A 1 160 ? 10.822 -4.506 13.375 1.00 91.56 160 ILE A N 1
ATOM 1141 C CA . ILE A 1 160 ? 11.857 -3.776 12.621 1.00 91.56 160 ILE A CA 1
ATOM 1142 C C . ILE A 1 160 ? 12.603 -4.728 11.672 1.00 91.56 160 ILE A C 1
ATOM 1144 O O . ILE A 1 160 ? 13.030 -4.324 10.596 1.00 91.56 160 ILE A O 1
ATOM 1148 N N . GLY A 1 161 ? 12.742 -6.001 12.057 1.00 85.88 161 GLY A N 1
ATOM 1149 C CA . GLY A 1 161 ? 13.558 -7.001 11.359 1.00 85.88 161 GLY A CA 1
ATOM 1150 C C . GLY A 1 161 ? 14.721 -7.496 12.225 1.00 85.88 161 GLY A C 1
ATOM 1151 O O . GLY A 1 161 ? 14.987 -6.940 13.288 1.00 85.88 161 GLY A O 1
ATOM 1152 N N . HIS A 1 162 ? 15.386 -8.581 11.809 1.00 83.62 162 HIS A N 1
ATOM 1153 C CA . HIS A 1 162 ? 16.538 -9.180 12.514 1.00 83.62 162 HIS A CA 1
ATOM 1154 C C . HIS A 1 162 ? 16.340 -9.343 14.035 1.00 83.62 162 HIS A C 1
ATOM 1156 O O . HIS A 1 162 ? 17.194 -8.965 14.834 1.00 83.62 162 HIS A O 1
ATOM 1162 N N . ARG A 1 163 ? 15.188 -9.888 14.451 1.00 88.31 163 ARG A N 1
ATOM 1163 C CA . ARG A 1 163 ? 14.829 -10.101 15.871 1.00 88.31 163 ARG A CA 1
ATOM 1164 C C . ARG A 1 163 ? 14.736 -8.814 16.712 1.00 88.31 163 ARG A C 1
ATOM 1166 O O . ARG A 1 163 ? 14.803 -8.873 17.938 1.00 88.31 163 ARG A O 1
ATOM 1173 N N . LYS A 1 164 ? 14.551 -7.652 16.077 1.00 92.25 164 LYS A N 1
ATOM 1174 C CA . LYS A 1 164 ? 14.282 -6.367 16.737 1.00 92.25 164 LYS A CA 1
ATOM 1175 C C . LYS A 1 164 ? 12.835 -5.933 16.488 1.00 92.25 164 LYS A C 1
ATOM 1177 O O . LYS A 1 164 ? 12.322 -6.030 15.371 1.00 92.25 164 LYS A O 1
ATOM 1182 N N . ALA A 1 165 ? 12.185 -5.430 17.530 1.00 95.25 165 ALA A N 1
ATOM 1183 C CA . ALA A 1 165 ? 10.870 -4.802 17.454 1.00 95.25 165 ALA A CA 1
ATOM 1184 C C . ALA A 1 165 ? 10.767 -3.660 18.473 1.00 95.25 165 ALA A C 1
ATOM 1186 O O . ALA A 1 165 ? 11.657 -3.470 19.307 1.00 95.25 165 ALA A O 1
ATOM 1187 N N . VAL A 1 166 ? 9.668 -2.919 18.412 1.00 95.62 166 VAL A N 1
ATOM 1188 C CA . VAL A 1 166 ? 9.262 -1.937 19.418 1.00 95.62 166 VAL A CA 1
ATOM 1189 C C . VAL A 1 166 ? 7.810 -2.172 19.801 1.00 95.62 166 VAL A C 1
ATOM 1191 O O . VAL A 1 166 ? 6.985 -2.555 18.970 1.00 95.62 166 VAL A O 1
ATOM 1194 N N . ALA A 1 167 ? 7.501 -1.959 21.072 1.00 94.06 167 ALA A N 1
ATOM 1195 C CA . ALA A 1 167 ? 6.157 -2.111 21.598 1.00 94.06 167 ALA A CA 1
ATOM 1196 C C . ALA A 1 167 ? 5.882 -1.048 22.658 1.00 94.06 167 ALA A C 1
ATOM 1198 O O . ALA A 1 167 ? 6.721 -0.783 23.518 1.00 94.06 167 ALA A O 1
ATOM 1199 N N . GLN A 1 168 ? 4.687 -0.474 22.620 1.00 92.44 168 GLN A N 1
ATOM 1200 C CA . GLN A 1 168 ? 4.161 0.376 23.675 1.00 92.44 168 GLN A CA 1
ATOM 1201 C C . GLN A 1 168 ? 2.826 -0.199 24.129 1.00 92.44 168 GLN A C 1
ATOM 1203 O O . GLN A 1 168 ? 1.848 -0.152 23.389 1.00 92.44 168 GLN A O 1
ATOM 1208 N N . VAL A 1 169 ? 2.787 -0.774 25.328 1.00 89.00 169 VAL A N 1
ATOM 1209 C CA . VAL A 1 169 ? 1.636 -1.530 25.840 1.00 89.00 169 VAL A CA 1
ATOM 1210 C C . VAL A 1 169 ? 1.304 -1.027 27.238 1.00 89.00 169 VAL A C 1
ATOM 1212 O O . VAL A 1 169 ? 2.182 -0.971 28.094 1.00 89.00 169 VAL A O 1
ATOM 1215 N N . PHE A 1 170 ? 0.052 -0.612 27.456 1.00 84.44 170 PHE A N 1
ATOM 1216 C CA . PHE A 1 170 ? -0.407 0.006 28.714 1.00 84.44 170 PHE A CA 1
ATOM 1217 C C . PHE A 1 170 ? 0.514 1.132 29.237 1.00 84.44 170 PHE A C 1
ATOM 1219 O O . PHE A 1 170 ? 0.727 1.271 30.436 1.00 84.44 170 PHE A O 1
ATOM 1226 N N . GLY A 1 171 ? 1.101 1.922 28.331 1.00 83.50 171 GLY A N 1
ATOM 1227 C CA . GLY A 1 171 ? 2.017 3.023 28.665 1.00 83.50 171 GLY A CA 1
ATOM 1228 C C . GLY A 1 171 ? 3.479 2.617 28.901 1.00 83.50 171 GLY A C 1
ATOM 1229 O O . GLY A 1 171 ? 4.352 3.482 28.895 1.00 83.50 171 GLY A O 1
ATOM 1230 N N . MET A 1 172 ? 3.779 1.322 29.030 1.00 89.62 172 MET A N 1
ATOM 1231 C CA . MET A 1 172 ? 5.150 0.814 29.125 1.00 89.62 172 MET A CA 1
ATOM 1232 C C . MET A 1 172 ? 5.777 0.671 27.738 1.00 89.62 172 MET A C 1
ATOM 1234 O O . MET A 1 172 ? 5.099 0.293 26.782 1.00 89.62 172 MET A O 1
ATOM 1238 N N . ARG A 1 173 ? 7.079 0.954 27.634 1.00 94.06 173 ARG A N 1
ATOM 1239 C CA . ARG A 1 173 ? 7.848 0.932 26.381 1.00 94.06 173 ARG A CA 1
ATOM 1240 C C . ARG A 1 173 ? 8.838 -0.226 26.401 1.00 94.06 173 ARG A C 1
ATOM 1242 O O . ARG A 1 173 ? 9.622 -0.346 27.336 1.00 94.06 173 ARG A O 1
ATOM 1249 N N . PHE A 1 174 ? 8.839 -1.023 25.344 1.00 95.00 174 PHE A N 1
ATOM 1250 C CA . PHE A 1 174 ? 9.738 -2.156 25.157 1.00 95.00 174 PHE A CA 1
ATOM 1251 C C . PHE A 1 174 ? 10.415 -2.047 23.792 1.00 95.00 174 PHE A C 1
ATOM 1253 O O . PHE A 1 174 ? 9.802 -1.611 22.813 1.00 95.00 174 PHE A O 1
ATOM 1260 N N . SER A 1 175 ? 11.670 -2.479 23.703 1.00 95.00 175 SER A N 1
ATOM 1261 C CA . SER A 1 175 ? 12.433 -2.497 22.454 1.00 95.00 175 SER A CA 1
ATOM 1262 C C . SER A 1 175 ? 13.334 -3.731 22.350 1.00 95.00 175 SER A C 1
ATOM 1264 O O . SER A 1 175 ? 13.513 -4.489 23.307 1.00 95.00 175 SER A O 1
ATOM 1266 N N . GLY A 1 176 ? 13.870 -3.965 21.152 1.00 93.62 176 GLY A N 1
ATOM 1267 C CA . GLY A 1 176 ? 14.813 -5.044 20.876 1.00 93.62 176 GLY A CA 1
ATOM 1268 C C . GLY A 1 176 ? 14.179 -6.429 20.919 1.00 93.62 176 GLY A C 1
ATOM 1269 O O . GLY A 1 176 ? 13.051 -6.624 20.460 1.00 93.62 176 GLY A O 1
ATOM 1270 N N . ILE A 1 177 ? 14.928 -7.398 21.445 1.00 92.94 177 ILE A N 1
ATOM 1271 C CA . ILE A 1 177 ? 14.535 -8.811 21.420 1.00 92.94 177 ILE A CA 1
ATOM 1272 C C . ILE A 1 177 ? 13.333 -9.106 22.326 1.00 92.94 177 ILE A C 1
ATOM 1274 O O . ILE A 1 177 ? 12.486 -9.923 21.974 1.00 92.94 177 ILE A O 1
ATOM 1278 N N . ILE A 1 178 ? 13.201 -8.396 23.452 1.00 93.88 178 ILE A N 1
ATOM 1279 C CA . ILE A 1 178 ? 12.060 -8.546 24.367 1.00 93.88 178 ILE A CA 1
ATOM 1280 C C . ILE A 1 178 ? 10.774 -8.112 23.660 1.00 93.88 178 ILE A C 1
ATOM 1282 O O . ILE A 1 178 ? 9.804 -8.867 23.613 1.00 93.88 178 ILE A O 1
ATOM 1286 N N . ALA A 1 179 ? 10.787 -6.933 23.029 1.00 93.56 179 ALA A N 1
ATOM 1287 C CA . ALA A 1 179 ? 9.659 -6.470 22.225 1.00 93.56 179 ALA A CA 1
ATOM 1288 C C . ALA A 1 179 ? 9.368 -7.408 21.045 1.00 93.56 179 ALA A C 1
ATOM 1290 O O . ALA A 1 179 ? 8.210 -7.585 20.671 1.00 93.56 179 ALA A O 1
ATOM 1291 N N . TRP A 1 180 ? 10.396 -8.035 20.467 1.00 93.44 180 TRP A N 1
ATOM 1292 C CA . TRP A 1 180 ? 10.233 -8.988 19.371 1.00 93.44 180 TRP A CA 1
ATOM 1293 C C . TRP A 1 180 ? 9.528 -10.275 19.819 1.00 93.44 180 TRP A C 1
ATOM 1295 O O . TRP A 1 180 ? 8.600 -10.728 19.144 1.00 93.44 180 TRP A O 1
ATOM 1305 N N . PHE A 1 181 ? 9.878 -10.817 20.990 1.00 91.31 181 PHE A N 1
ATOM 1306 C CA . PHE A 1 181 ? 9.139 -11.929 21.594 1.00 91.31 181 PHE A CA 1
ATOM 1307 C C . PHE A 1 181 ? 7.699 -11.537 21.935 1.00 91.31 181 PHE A C 1
ATOM 1309 O O . PHE A 1 181 ? 6.776 -12.281 21.608 1.00 91.31 181 PHE A O 1
ATOM 1316 N N . MET A 1 182 ? 7.484 -10.353 22.519 1.00 92.00 182 MET A N 1
ATOM 1317 C CA . MET A 1 182 ? 6.132 -9.843 22.785 1.00 92.00 182 MET A CA 1
ATOM 1318 C C . MET A 1 182 ? 5.297 -9.754 21.504 1.00 92.00 182 MET A C 1
ATOM 1320 O O . MET A 1 182 ? 4.146 -10.193 21.490 1.00 92.00 182 MET A O 1
ATOM 1324 N N . TRP A 1 183 ? 5.877 -9.224 20.423 1.00 92.56 183 TRP A N 1
ATOM 1325 C CA . TRP A 1 183 ? 5.225 -9.131 19.120 1.00 92.56 183 TRP A CA 1
ATOM 1326 C C . TRP A 1 183 ? 4.813 -10.518 18.610 1.00 92.56 183 TRP A C 1
ATOM 1328 O O . TRP A 1 183 ? 3.636 -10.720 18.309 1.00 92.56 183 TRP A O 1
ATOM 1338 N N . ARG A 1 184 ? 5.725 -11.504 18.608 1.00 91.00 184 ARG A N 1
ATOM 1339 C CA . ARG A 1 184 ? 5.417 -12.882 18.174 1.00 91.00 184 ARG A CA 1
ATOM 1340 C C . ARG A 1 184 ? 4.296 -13.501 19.007 1.00 91.00 184 ARG A C 1
ATOM 1342 O O . ARG A 1 184 ? 3.326 -13.996 18.438 1.00 91.00 184 ARG A O 1
ATOM 1349 N N . SER A 1 185 ? 4.379 -13.413 20.334 1.00 90.81 185 SER A N 1
ATOM 1350 C CA . SER A 1 185 ? 3.375 -13.984 21.239 1.00 90.81 185 SER A CA 1
ATOM 1351 C C . SER A 1 185 ? 1.987 -13.371 21.036 1.00 90.81 185 SER A C 1
ATOM 1353 O O . SER A 1 185 ? 1.001 -14.096 20.901 1.00 90.81 185 SER A O 1
ATOM 1355 N N . ILE A 1 186 ? 1.890 -12.039 20.952 1.00 89.19 186 ILE A N 1
ATOM 1356 C CA . ILE A 1 186 ? 0.603 -11.346 20.793 1.00 89.19 186 ILE A CA 1
ATOM 1357 C C . ILE A 1 186 ? -0.037 -11.669 19.439 1.00 89.19 186 ILE A C 1
ATOM 1359 O O . ILE A 1 186 ? -1.241 -11.927 19.379 1.00 89.19 186 ILE A O 1
ATOM 1363 N N . TYR A 1 187 ? 0.735 -11.658 18.350 1.00 88.56 187 TYR A N 1
ATOM 1364 C CA . TYR A 1 187 ? 0.196 -11.960 17.022 1.00 88.56 187 TYR A CA 1
ATOM 1365 C C . TYR A 1 187 ? -0.209 -13.427 16.893 1.00 88.56 187 TYR A C 1
ATOM 1367 O O . TYR A 1 187 ? -1.278 -13.713 16.356 1.00 88.56 187 TYR A O 1
ATOM 1375 N N . LEU A 1 188 ? 0.562 -14.344 17.479 1.00 89.31 188 LEU A N 1
ATOM 1376 C CA . LEU A 1 188 ? 0.197 -15.753 17.532 1.00 89.31 188 LEU A CA 1
ATOM 1377 C C . LEU A 1 188 ? -1.113 -15.978 18.300 1.00 89.31 188 LEU A C 1
ATOM 1379 O O . LEU A 1 188 ? -1.985 -16.708 17.835 1.00 89.31 188 LEU A O 1
ATOM 1383 N N . MET A 1 189 ? -1.303 -15.315 19.445 1.00 87.19 189 MET A N 1
ATOM 1384 C CA . MET A 1 189 ? -2.558 -15.405 20.201 1.00 87.19 189 MET A CA 1
ATOM 1385 C C . MET A 1 189 ? -3.765 -14.906 19.394 1.00 87.19 189 MET A C 1
ATOM 1387 O O . MET A 1 189 ? -4.842 -15.497 19.504 1.00 87.19 189 MET A O 1
ATOM 1391 N N . LYS A 1 190 ? -3.577 -13.858 18.579 1.00 85.50 190 LYS A N 1
ATOM 1392 C CA . LYS A 1 190 ? -4.622 -13.233 17.750 1.00 85.50 190 LYS A CA 1
ATOM 1393 C C . LYS A 1 190 ? -4.997 -14.021 16.492 1.00 85.50 190 LYS A C 1
ATOM 1395 O O . LYS A 1 190 ? -6.052 -13.742 15.927 1.00 85.50 190 LYS A O 1
ATOM 1400 N N . LEU A 1 191 ? -4.172 -14.966 16.038 1.00 86.56 191 LEU A N 1
ATOM 1401 C CA . LEU A 1 191 ? -4.503 -15.775 14.864 1.00 86.56 191 LEU A CA 1
ATOM 1402 C C . LEU A 1 191 ? -5.744 -16.651 15.126 1.00 86.56 191 LEU A C 1
ATOM 1404 O O . LEU A 1 191 ? -5.851 -17.249 16.199 1.00 86.56 191 LEU A O 1
ATOM 1408 N N . PRO A 1 192 ? -6.684 -16.754 14.170 1.00 83.88 192 PRO A N 1
ATOM 1409 C CA . PRO A 1 192 ? -7.808 -17.678 14.279 1.00 83.88 192 PRO A CA 1
ATOM 1410 C C . PRO A 1 192 ? -7.357 -19.116 13.980 1.00 83.88 192 PRO A C 1
ATOM 1412 O O . PRO A 1 192 ? -6.582 -19.332 13.049 1.00 83.88 192 PRO A O 1
ATOM 1415 N N . GLY A 1 193 ? -7.879 -20.085 14.738 1.00 88.44 193 GLY A N 1
ATOM 1416 C CA . GLY A 1 193 ? -7.596 -21.517 14.556 1.00 88.44 193 GLY A CA 1
ATOM 1417 C C . GLY A 1 193 ? -6.311 -21.992 15.243 1.00 88.44 193 GLY A C 1
ATOM 1418 O O . GLY A 1 193 ? -5.324 -21.262 15.335 1.00 88.44 193 GLY A O 1
ATOM 1419 N N . PHE A 1 194 ? -6.324 -23.217 15.774 1.00 87.25 194 PHE A N 1
ATOM 1420 C CA . PHE A 1 194 ? -5.152 -23.815 16.430 1.00 87.25 194 PHE A CA 1
ATOM 1421 C C . PHE A 1 194 ? -4.142 -24.366 15.414 1.00 87.25 194 PHE A C 1
ATOM 1423 O O . PHE A 1 194 ? -2.937 -24.201 15.580 1.00 87.25 194 PHE A O 1
ATOM 1430 N N . ASP A 1 195 ? -4.637 -24.932 14.317 1.00 87.62 195 ASP A N 1
ATOM 1431 C CA . ASP A 1 195 ? -3.863 -25.413 13.172 1.00 87.62 195 ASP A CA 1
ATOM 1432 C C . ASP A 1 195 ? -2.989 -24.302 12.563 1.00 87.62 195 ASP A C 1
ATOM 1434 O O . ASP A 1 195 ? -1.786 -24.484 12.356 1.00 87.62 195 ASP A O 1
ATOM 1438 N N . ARG A 1 196 ? -3.563 -23.109 12.356 1.00 86.50 196 ARG A N 1
ATOM 1439 C CA . ARG A 1 196 ? -2.841 -21.951 11.821 1.00 86.50 196 ARG A CA 1
ATOM 1440 C C . ARG A 1 196 ? -1.783 -21.452 12.801 1.00 86.50 196 ARG A C 1
ATOM 1442 O O . ARG A 1 196 ? -0.685 -21.103 12.375 1.00 86.50 196 ARG A O 1
ATOM 1449 N N . LYS A 1 197 ? -2.082 -21.456 14.105 1.00 90.44 197 LYS A N 1
ATOM 1450 C CA . LYS A 1 197 ? -1.108 -21.108 15.151 1.00 90.44 197 LYS A CA 1
ATOM 1451 C C . LYS A 1 197 ? 0.082 -22.063 15.144 1.00 90.44 197 LYS A C 1
ATOM 1453 O O . LYS A 1 197 ? 1.212 -21.591 15.107 1.00 90.44 197 LYS A O 1
ATOM 1458 N N . LEU A 1 198 ? -0.160 -23.376 15.129 1.00 90.06 198 LEU A N 1
ATOM 1459 C CA . LEU A 1 198 ? 0.910 -24.376 15.092 1.00 90.06 198 LEU A CA 1
ATOM 1460 C C . LEU A 1 198 ? 1.779 -24.244 13.841 1.00 90.06 198 LEU A C 1
ATOM 1462 O O . LEU A 1 198 ? 3.002 -24.270 13.952 1.00 90.06 198 LEU A O 1
ATOM 1466 N N . ARG A 1 199 ? 1.166 -24.044 12.668 1.00 88.94 199 ARG A N 1
ATOM 1467 C CA . ARG A 1 199 ? 1.902 -23.835 11.414 1.00 88.94 199 ARG A CA 1
ATOM 1468 C C . ARG A 1 199 ? 2.829 -22.624 11.502 1.00 88.94 199 ARG A C 1
ATOM 1470 O O . ARG A 1 199 ? 4.018 -22.756 11.236 1.00 88.94 199 ARG A O 1
ATOM 1477 N N . VAL A 1 200 ? 2.292 -21.478 11.926 1.00 88.88 200 VAL A N 1
ATOM 1478 C CA . VAL A 1 200 ? 3.075 -20.242 12.066 1.00 88.88 200 VAL A CA 1
ATOM 1479 C C . VAL A 1 200 ? 4.180 -20.419 13.103 1.00 88.88 200 VAL A C 1
ATOM 1481 O O . VAL A 1 200 ? 5.298 -19.990 12.857 1.00 88.88 200 VAL A O 1
ATOM 1484 N N . MET A 1 201 ? 3.918 -21.091 14.231 1.00 89.00 201 MET A N 1
ATOM 1485 C CA . MET A 1 201 ? 4.952 -21.405 15.226 1.00 89.00 201 MET A CA 1
ATOM 1486 C C . MET A 1 201 ? 6.076 -22.269 14.660 1.00 89.00 201 MET A C 1
ATOM 1488 O O . MET A 1 201 ? 7.242 -21.971 14.917 1.00 89.00 201 MET A O 1
ATOM 1492 N N . ALA A 1 202 ? 5.739 -23.334 13.931 1.00 88.88 202 ALA A N 1
ATOM 1493 C CA . ALA A 1 202 ? 6.719 -24.225 13.327 1.00 88.88 202 ALA A CA 1
ATOM 1494 C C . ALA A 1 202 ? 7.590 -23.462 12.322 1.00 88.88 202 ALA A C 1
ATOM 1496 O O . ALA A 1 202 ? 8.809 -23.466 12.454 1.00 88.88 202 ALA A O 1
ATOM 1497 N N . GLU A 1 203 ? 6.974 -22.721 11.397 1.00 86.06 203 GLU A N 1
ATOM 1498 C CA . GLU A 1 203 ? 7.667 -21.883 10.409 1.00 86.06 203 GLU A CA 1
ATOM 1499 C C . GLU A 1 203 ? 8.621 -20.890 11.083 1.00 86.06 203 GLU A C 1
ATOM 1501 O O . GLU A 1 203 ? 9.823 -20.888 10.840 1.00 86.06 203 GLU A O 1
ATOM 1506 N N . TRP A 1 204 ? 8.110 -20.120 12.038 1.00 86.88 204 TRP A N 1
ATOM 1507 C CA . TRP A 1 204 ? 8.874 -19.170 12.837 1.00 86.88 204 TRP A CA 1
ATOM 1508 C C . TRP A 1 204 ? 10.008 -19.786 13.663 1.00 86.88 204 TRP A C 1
ATOM 1510 O O . TRP A 1 204 ? 10.914 -19.056 14.082 1.00 86.88 204 TRP A O 1
ATOM 1520 N N . THR A 1 205 ? 9.919 -21.078 13.978 1.00 86.00 205 THR A N 1
ATOM 1521 C CA . THR A 1 205 ? 10.961 -21.842 14.673 1.00 86.00 205 THR A CA 1
ATOM 1522 C C . THR A 1 205 ? 12.013 -22.307 13.676 1.00 86.00 205 THR A C 1
ATOM 1524 O O . THR A 1 205 ? 13.198 -22.130 13.936 1.00 86.00 205 THR A O 1
ATOM 1527 N N . PHE A 1 206 ? 11.603 -22.811 12.509 1.00 85.56 206 PHE A N 1
ATOM 1528 C CA . PHE A 1 206 ? 12.513 -23.169 11.422 1.00 85.56 206 PHE A CA 1
ATOM 1529 C C . PHE A 1 206 ? 13.304 -21.963 10.903 1.00 85.56 206 PHE A C 1
ATOM 1531 O O . PHE A 1 206 ? 14.510 -22.084 10.722 1.00 85.56 206 PHE A O 1
ATOM 1538 N N . GLU A 1 207 ? 12.694 -20.779 10.794 1.00 82.25 207 GLU A N 1
ATOM 1539 C CA . GLU A 1 207 ? 13.383 -19.521 10.447 1.00 82.25 207 GLU A CA 1
ATOM 1540 C C . GLU A 1 207 ? 14.540 -19.154 11.403 1.00 82.25 207 GLU A C 1
ATOM 1542 O O . GLU A 1 207 ? 15.360 -18.292 11.087 1.00 82.25 207 GLU A O 1
ATOM 1547 N N . LEU A 1 208 ? 14.612 -19.744 12.606 1.00 80.50 208 LEU A N 1
ATOM 1548 C CA . LEU A 1 208 ? 15.746 -19.523 13.509 1.00 80.50 208 LEU A CA 1
ATOM 1549 C C . LEU A 1 208 ? 16.997 -20.294 13.083 1.00 80.50 208 LEU A C 1
ATOM 1551 O O . LEU A 1 208 ? 18.097 -19.847 13.411 1.00 80.50 208 LEU A O 1
ATOM 1555 N N . PHE A 1 209 ? 16.813 -21.419 12.393 1.00 82.81 209 PHE A N 1
ATOM 1556 C CA . PHE A 1 209 ? 17.865 -22.364 12.018 1.00 82.81 209 PHE A CA 1
ATOM 1557 C C . PHE A 1 209 ? 18.152 -22.366 10.515 1.00 82.81 209 PHE A C 1
ATOM 1559 O O . PHE A 1 209 ? 19.265 -22.693 10.112 1.00 82.81 209 PHE A O 1
ATOM 1566 N N . PHE A 1 210 ? 17.173 -21.980 9.697 1.00 82.00 210 PHE A N 1
ATOM 1567 C CA . PHE A 1 210 ? 17.248 -22.021 8.242 1.00 82.00 210 PHE A CA 1
ATOM 1568 C C . PHE A 1 210 ? 16.972 -20.637 7.642 1.00 82.00 210 PHE A C 1
ATOM 1570 O O . PHE A 1 210 ? 16.144 -19.889 8.174 1.00 82.00 210 PHE A O 1
ATOM 1577 N N . PRO A 1 211 ? 17.649 -20.272 6.537 1.00 73.56 211 PRO A N 1
ATOM 1578 C CA . PRO A 1 211 ? 17.311 -19.066 5.794 1.00 73.56 211 PRO A CA 1
ATOM 1579 C C . PRO A 1 211 ? 15.885 -19.169 5.245 1.00 73.56 211 PRO A C 1
ATOM 1581 O O . PRO A 1 211 ? 15.368 -20.262 5.012 1.00 73.56 211 PRO A O 1
ATOM 1584 N N . ARG A 1 212 ? 15.245 -18.017 5.030 1.00 73.06 212 ARG A N 1
ATOM 1585 C CA . ARG A 1 212 ? 13.931 -17.979 4.385 1.00 73.06 212 ARG A CA 1
ATOM 1586 C C . ARG A 1 212 ? 14.034 -18.522 2.972 1.00 73.06 212 ARG A C 1
ATOM 1588 O O . ARG A 1 212 ? 14.908 -18.099 2.219 1.00 73.06 212 ARG A O 1
ATOM 1595 N N . ASP A 1 213 ? 13.105 -19.399 2.626 1.00 70.19 213 ASP A N 1
ATOM 1596 C CA . ASP A 1 213 ? 12.937 -19.835 1.253 1.00 70.19 213 ASP A CA 1
ATOM 1597 C C . ASP A 1 213 ? 12.348 -18.677 0.435 1.00 70.19 213 ASP A C 1
ATOM 1599 O O . ASP A 1 213 ? 11.281 -18.143 0.756 1.00 70.19 213 ASP A O 1
ATOM 1603 N N . ILE A 1 214 ? 13.080 -18.241 -0.588 1.00 70.38 214 ILE A N 1
ATOM 1604 C CA . ILE A 1 214 ? 12.638 -17.205 -1.517 1.00 70.38 214 ILE A CA 1
ATOM 1605 C C . ILE A 1 214 ? 12.220 -17.930 -2.787 1.00 70.38 214 ILE A C 1
ATOM 1607 O O . ILE A 1 214 ? 12.942 -17.953 -3.782 1.00 70.38 214 ILE A O 1
ATOM 1611 N N . ASN A 1 215 ? 11.035 -18.531 -2.751 1.00 61.97 215 ASN A N 1
ATOM 1612 C CA . ASN A 1 215 ? 10.414 -19.002 -3.977 1.00 61.97 215 ASN A CA 1
ATOM 1613 C C . ASN A 1 215 ? 9.979 -17.776 -4.779 1.00 61.97 215 ASN A C 1
ATOM 1615 O O . ASN A 1 215 ? 9.096 -17.021 -4.359 1.00 61.97 215 ASN A O 1
ATOM 1619 N N . LEU A 1 216 ? 10.631 -17.561 -5.923 1.00 53.25 216 LEU A N 1
ATOM 1620 C CA . LEU A 1 216 ? 10.246 -16.531 -6.874 1.00 53.25 216 LEU A CA 1
ATOM 1621 C C . LEU A 1 216 ? 8.912 -16.949 -7.495 1.00 53.25 216 LEU A C 1
ATOM 1623 O O . LEU A 1 216 ? 8.864 -17.683 -8.479 1.00 53.25 216 LEU A O 1
ATOM 1627 N N . LEU A 1 217 ? 7.814 -16.515 -6.879 1.00 56.78 217 LEU A N 1
ATOM 1628 C CA . LEU A 1 217 ? 6.507 -16.603 -7.511 1.00 56.78 217 LEU A CA 1
ATOM 1629 C C . LEU A 1 217 ? 6.588 -15.805 -8.810 1.00 56.78 217 LEU A C 1
ATOM 1631 O O . LEU A 1 217 ? 7.011 -14.646 -8.794 1.00 56.78 217 LEU A O 1
ATOM 1635 N N . THR A 1 218 ? 6.217 -16.431 -9.927 1.00 54.44 218 THR A N 1
ATOM 1636 C CA . THR A 1 218 ? 6.135 -15.743 -11.215 1.00 54.44 218 THR A CA 1
ATOM 1637 C C . THR A 1 218 ? 5.308 -14.473 -11.016 1.00 54.44 218 THR A C 1
ATOM 1639 O O . THR A 1 218 ? 4.179 -14.576 -10.517 1.00 54.44 218 THR A O 1
ATOM 1642 N N . PRO A 1 219 ? 5.855 -13.282 -11.325 1.00 56.28 219 PRO A N 1
ATOM 1643 C CA . PRO A 1 219 ? 5.143 -12.035 -11.108 1.00 56.28 219 PRO A CA 1
ATOM 1644 C C . PRO A 1 219 ? 3.822 -12.102 -11.870 1.00 56.28 219 PRO A C 1
ATOM 1646 O O . PRO A 1 219 ? 3.791 -12.192 -13.093 1.00 56.28 219 PRO A O 1
ATOM 1649 N N . SER A 1 220 ? 2.722 -12.132 -11.126 1.00 53.44 220 SER A N 1
ATOM 1650 C CA . SER A 1 220 ? 1.387 -12.022 -11.693 1.00 53.44 220 SER A CA 1
ATOM 1651 C C . SER A 1 220 ? 1.089 -10.535 -11.770 1.00 53.44 220 SER A C 1
ATOM 1653 O O . SER A 1 220 ? 0.965 -9.881 -10.732 1.00 53.44 220 SER A O 1
ATOM 1655 N N . PHE A 1 221 ? 1.041 -9.982 -12.981 1.00 58.91 221 PHE A N 1
ATOM 1656 C CA . PHE A 1 221 ? 0.595 -8.608 -13.169 1.00 58.91 221 PHE A CA 1
ATOM 1657 C C . PHE A 1 221 ? -0.806 -8.468 -12.565 1.00 58.91 221 PHE A C 1
ATOM 1659 O O . PHE A 1 221 ? -1.702 -9.258 -12.857 1.00 58.91 221 PHE A O 1
ATOM 1666 N N . SER A 1 222 ? -0.995 -7.484 -11.684 1.00 63.31 222 SER A N 1
ATOM 1667 C CA . SER A 1 222 ? -2.302 -7.224 -11.065 1.00 63.31 222 SER A CA 1
ATOM 1668 C C . SER A 1 222 ? -3.333 -6.732 -12.082 1.00 63.31 222 SER A C 1
ATOM 1670 O O . SER A 1 222 ? -4.532 -6.891 -11.863 1.00 63.31 222 SER A O 1
ATOM 1672 N N . SER A 1 223 ? -2.863 -6.161 -13.193 1.00 75.06 223 SER A N 1
ATOM 1673 C CA . SER A 1 223 ? -3.667 -5.771 -14.343 1.00 75.06 223 SER A CA 1
ATOM 1674 C C . SER A 1 223 ? -2.974 -6.223 -15.631 1.00 75.06 223 SER A C 1
ATOM 1676 O O . SER A 1 223 ? -1.795 -5.912 -15.805 1.00 75.06 223 SER A O 1
ATOM 1678 N N . PRO A 1 224 ? -3.690 -6.892 -16.551 1.00 81.44 224 PRO A N 1
ATOM 1679 C CA . PRO A 1 224 ? -3.185 -7.241 -17.880 1.00 81.44 224 PRO A CA 1
ATOM 1680 C C . PRO A 1 224 ? -2.741 -6.053 -18.739 1.00 81.44 224 PRO A C 1
ATOM 1682 O O . PRO A 1 224 ? -1.994 -6.190 -19.706 1.00 81.44 224 PRO A O 1
ATOM 1685 N N . LEU A 1 225 ? -3.258 -4.872 -18.404 1.00 87.31 225 LEU A N 1
ATOM 1686 C CA . LEU A 1 225 ? -3.035 -3.633 -19.123 1.00 87.31 225 LEU A CA 1
ATOM 1687 C C . LEU A 1 225 ? -2.756 -2.531 -18.100 1.00 87.31 225 LEU A C 1
ATOM 1689 O O . LEU A 1 225 ? -3.524 -2.349 -17.151 1.00 87.31 225 LEU A O 1
ATOM 1693 N N . GLY A 1 226 ? -1.638 -1.832 -18.261 1.00 85.75 226 GLY A N 1
ATOM 1694 C CA . GLY A 1 226 ? -1.197 -0.781 -17.349 1.00 85.75 226 GLY A CA 1
ATOM 1695 C C . GLY A 1 226 ? -0.750 0.463 -18.101 1.00 85.75 226 GLY A C 1
ATOM 1696 O O . GLY A 1 226 ? -0.167 0.362 -19.177 1.00 85.75 226 GLY A O 1
ATOM 1697 N N . GLU A 1 227 ? -1.008 1.636 -17.531 1.00 88.94 227 GLU A N 1
ATOM 1698 C CA . GLU A 1 227 ? -0.378 2.874 -17.991 1.00 88.94 227 GLU A CA 1
ATOM 1699 C C . GLU A 1 227 ? 0.982 3.043 -17.304 1.00 88.94 227 GLU A C 1
ATOM 1701 O O . GLU A 1 227 ? 1.152 2.712 -16.128 1.00 88.94 227 GLU A O 1
ATOM 1706 N N . MET A 1 228 ? 1.955 3.551 -18.049 1.00 88.06 228 MET A N 1
ATOM 1707 C CA . MET A 1 228 ? 3.314 3.796 -17.591 1.00 88.06 228 MET A CA 1
ATOM 1708 C C . MET A 1 228 ? 3.759 5.190 -18.017 1.00 88.06 228 MET A C 1
ATOM 1710 O O . MET A 1 228 ? 3.429 5.651 -19.106 1.00 88.06 228 MET A O 1
ATOM 1714 N N . HIS A 1 229 ? 4.535 5.838 -17.155 1.00 89.88 229 HIS A N 1
ATOM 1715 C CA . HIS A 1 229 ? 5.126 7.146 -17.407 1.00 89.88 229 HIS A CA 1
ATOM 1716 C C . HIS A 1 229 ? 6.652 7.045 -17.415 1.00 89.88 229 HIS A C 1
ATOM 1718 O O . HIS A 1 229 ? 7.230 6.405 -16.528 1.00 89.88 229 HIS A O 1
ATOM 1724 N N . LEU A 1 230 ? 7.284 7.679 -18.400 1.00 89.31 230 LEU A N 1
ATOM 1725 C CA . LEU A 1 230 ? 8.734 7.788 -18.554 1.00 89.31 230 LEU A CA 1
ATOM 1726 C C . LEU A 1 230 ? 9.125 9.260 -18.676 1.00 89.31 230 LEU A C 1
ATOM 1728 O O . LEU A 1 230 ? 8.490 10.010 -19.416 1.00 89.31 230 LEU A O 1
ATOM 1732 N N . GLU A 1 231 ? 10.186 9.663 -17.984 1.00 89.25 231 GLU A N 1
ATOM 1733 C CA . GLU A 1 231 ? 10.807 10.970 -18.205 1.00 89.25 231 GLU A CA 1
ATOM 1734 C C . GLU A 1 231 ? 11.887 10.927 -19.294 1.00 89.25 231 GLU A C 1
ATOM 1736 O O . GLU A 1 231 ? 12.393 9.850 -19.618 1.00 89.25 231 GLU A O 1
ATOM 1741 N N . PRO A 1 232 ? 12.296 12.090 -19.842 1.00 90.31 232 PRO A N 1
ATOM 1742 C CA . PRO A 1 232 ? 13.423 12.154 -20.765 1.00 90.31 232 PRO A CA 1
ATOM 1743 C C . PRO A 1 232 ? 14.675 11.487 -20.172 1.00 90.31 232 PRO A C 1
ATOM 1745 O O . PRO A 1 232 ? 15.143 11.863 -19.097 1.00 90.31 232 PRO A O 1
ATOM 1748 N N . GLY A 1 233 ? 15.228 10.511 -20.891 1.00 88.19 233 GLY A N 1
ATOM 1749 C CA . GLY A 1 233 ? 16.392 9.724 -20.481 1.00 88.19 233 GLY A CA 1
ATOM 1750 C C . GLY A 1 233 ? 16.072 8.459 -19.678 1.00 88.19 233 GLY A C 1
ATOM 1751 O O . GLY A 1 233 ? 16.985 7.669 -19.435 1.00 88.19 233 GLY A O 1
ATOM 1752 N N . ASP A 1 234 ? 14.814 8.217 -19.294 1.00 88.31 234 ASP A N 1
ATOM 1753 C CA . ASP A 1 234 ? 14.436 6.954 -18.660 1.00 88.31 2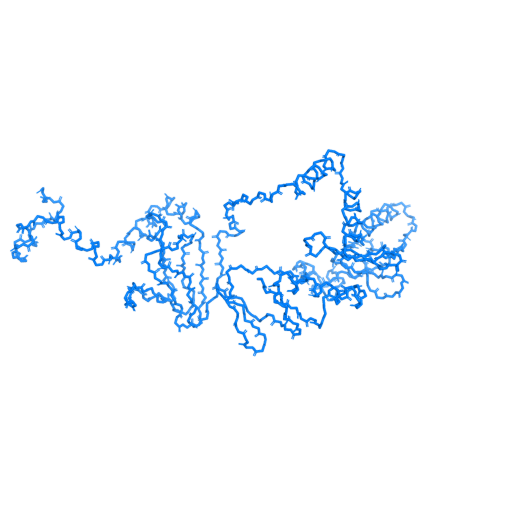34 ASP A CA 1
ATOM 1754 C C . ASP A 1 234 ? 14.545 5.804 -19.668 1.00 88.31 234 ASP A C 1
ATOM 1756 O O . ASP A 1 234 ? 13.917 5.813 -20.731 1.00 88.31 234 ASP A O 1
ATOM 1760 N N . SER A 1 235 ? 15.316 4.778 -19.304 1.00 88.44 235 SER A N 1
ATOM 1761 C CA . SER A 1 235 ? 15.376 3.530 -20.061 1.00 88.44 235 SER A CA 1
ATOM 1762 C C . SER A 1 235 ? 14.262 2.584 -19.618 1.00 88.44 235 SER A C 1
ATOM 1764 O O . SER A 1 235 ? 14.160 2.227 -18.446 1.00 88.44 235 SER A O 1
ATOM 1766 N N . LEU A 1 236 ? 13.413 2.180 -20.556 1.00 89.06 236 LEU A N 1
ATOM 1767 C CA . LEU A 1 236 ? 12.302 1.269 -20.312 1.00 89.06 236 LEU A CA 1
ATOM 1768 C C . LEU A 1 236 ? 12.781 -0.172 -20.090 1.00 89.06 236 LEU A C 1
ATOM 1770 O O . LEU A 1 236 ? 12.295 -0.847 -19.183 1.00 89.06 236 LEU A O 1
ATOM 1774 N N . PHE A 1 237 ? 13.730 -0.625 -20.907 1.00 89.88 237 PHE A N 1
ATOM 1775 C CA . PHE A 1 237 ? 14.394 -1.920 -20.793 1.00 89.88 237 PHE A CA 1
ATOM 1776 C C . PHE A 1 237 ? 15.758 -1.887 -21.479 1.00 89.88 237 PHE A C 1
ATOM 1778 O O . PHE A 1 237 ? 16.000 -1.049 -22.356 1.00 89.88 237 PHE A O 1
ATOM 1785 N N . HIS A 1 238 ? 16.602 -2.847 -21.106 1.00 89.50 238 HIS A N 1
ATOM 1786 C CA . HIS A 1 238 ? 17.909 -3.064 -21.718 1.00 89.50 238 HIS A CA 1
ATOM 1787 C C . HIS A 1 238 ? 17.984 -4.350 -22.530 1.00 89.50 238 HIS A C 1
ATOM 1789 O O . HIS A 1 238 ? 17.301 -5.337 -22.239 1.00 89.50 238 HIS A O 1
ATOM 1795 N N . ALA A 1 239 ? 18.879 -4.365 -23.518 1.00 88.88 239 ALA A N 1
ATOM 1796 C CA . ALA A 1 239 ? 19.193 -5.583 -24.250 1.00 88.88 239 ALA A CA 1
ATOM 1797 C C . ALA A 1 239 ? 19.660 -6.701 -23.288 1.00 88.88 239 ALA A C 1
ATOM 1799 O O . ALA A 1 239 ? 20.487 -6.486 -22.402 1.00 88.88 239 ALA A O 1
ATOM 1800 N N . GLY A 1 240 ? 19.116 -7.907 -23.457 1.00 85.19 240 GLY A N 1
ATOM 1801 C CA . GLY A 1 240 ? 19.356 -9.073 -22.603 1.00 85.19 240 GLY A CA 1
ATOM 1802 C C . GLY A 1 240 ? 18.364 -9.242 -21.446 1.00 85.19 240 GLY A C 1
ATOM 1803 O O . GLY A 1 240 ? 18.310 -10.322 -20.857 1.00 85.19 240 GLY A O 1
ATOM 1804 N N . GLU A 1 241 ? 17.548 -8.231 -21.130 1.00 86.12 241 GLU A N 1
ATOM 1805 C CA . GLU A 1 241 ? 16.494 -8.365 -20.119 1.00 86.12 241 GLU A CA 1
ATOM 1806 C C . GLU A 1 241 ? 15.302 -9.202 -20.654 1.00 86.12 241 GLU A C 1
ATOM 1808 O O . GLU A 1 241 ? 15.008 -9.177 -21.856 1.00 86.12 241 GLU A O 1
ATOM 1813 N N . PRO A 1 242 ? 14.581 -9.952 -19.793 1.00 86.62 242 PRO A N 1
ATOM 1814 C CA . PRO A 1 242 ? 13.390 -10.694 -20.205 1.00 86.62 242 PRO A CA 1
ATOM 1815 C C . PRO A 1 242 ? 12.266 -9.773 -20.694 1.00 86.62 242 PRO A C 1
ATOM 1817 O O . PRO A 1 242 ? 11.879 -8.822 -20.011 1.00 86.62 242 PRO A O 1
ATOM 1820 N N . ALA A 1 243 ? 11.674 -10.112 -21.836 1.00 88.06 243 ALA A N 1
ATOM 1821 C CA . ALA A 1 243 ? 10.532 -9.410 -22.398 1.00 88.06 243 ALA A CA 1
ATOM 1822 C C . ALA A 1 243 ? 9.228 -9.851 -21.731 1.00 88.06 243 ALA A C 1
ATOM 1824 O O . ALA A 1 243 ? 8.810 -11.006 -21.836 1.00 88.06 243 ALA A O 1
ATOM 1825 N N . GLN A 1 244 ? 8.578 -8.911 -21.043 1.00 85.88 244 GLN A N 1
ATOM 1826 C CA . GLN A 1 244 ? 7.372 -9.191 -20.258 1.00 85.88 244 GLN A CA 1
ATOM 1827 C C . GLN A 1 244 ? 6.105 -8.549 -20.821 1.00 85.88 244 GLN A C 1
ATOM 1829 O O . GLN A 1 244 ? 5.021 -9.052 -20.532 1.00 85.88 244 GLN A O 1
ATOM 1834 N N . SER A 1 245 ? 6.225 -7.494 -21.631 1.00 90.50 245 SER A N 1
ATOM 1835 C CA . SER A 1 245 ? 5.079 -6.705 -22.089 1.00 90.50 245 SER A CA 1
ATOM 1836 C C . SER A 1 245 ? 5.281 -6.145 -23.493 1.00 90.50 245 SER A C 1
ATOM 1838 O O . SER A 1 245 ? 6.404 -5.854 -23.888 1.00 90.50 245 SER A O 1
ATOM 1840 N N . LEU A 1 246 ? 4.186 -5.978 -24.233 1.00 92.44 246 LEU A N 1
ATOM 1841 C CA . LEU A 1 246 ? 4.123 -5.141 -25.429 1.00 92.44 246 LEU A CA 1
ATOM 1842 C C . LEU A 1 246 ? 3.843 -3.707 -24.975 1.00 92.44 246 LEU A C 1
ATOM 1844 O O . LEU A 1 246 ? 3.013 -3.506 -24.087 1.00 92.44 246 LEU A O 1
ATOM 1848 N N . TYR A 1 247 ? 4.468 -2.722 -25.611 1.00 93.88 247 TYR A N 1
ATOM 1849 C CA . TYR A 1 247 ? 4.238 -1.314 -25.305 1.00 93.88 247 TYR A CA 1
ATOM 1850 C C . TYR A 1 247 ? 3.614 -0.594 -26.494 1.00 93.88 247 TYR A C 1
ATOM 1852 O O . TYR A 1 247 ? 4.020 -0.801 -27.635 1.00 93.88 247 TYR A O 1
ATOM 1860 N N . ALA A 1 248 ? 2.644 0.271 -26.218 1.00 94.44 248 ALA A N 1
ATOM 1861 C CA . ALA A 1 248 ? 2.081 1.218 -27.171 1.00 94.44 248 ALA A CA 1
ATOM 1862 C C . ALA A 1 248 ? 2.261 2.644 -26.644 1.00 94.44 248 ALA A C 1
ATOM 1864 O O . ALA A 1 248 ? 1.996 2.916 -25.472 1.00 94.44 248 ALA A O 1
ATOM 1865 N N . VAL A 1 249 ? 2.703 3.558 -27.500 1.00 95.44 249 VAL A N 1
ATOM 1866 C CA . VAL A 1 249 ? 2.966 4.948 -27.125 1.00 95.44 249 VAL A CA 1
ATOM 1867 C C . VAL A 1 249 ? 1.669 5.742 -27.223 1.00 95.44 249 VAL A C 1
ATOM 1869 O O . VAL A 1 249 ? 1.072 5.860 -28.290 1.00 95.44 249 VAL A O 1
ATOM 1872 N N . LYS A 1 250 ? 1.211 6.297 -26.102 1.00 94.88 250 LYS A N 1
ATOM 1873 C CA . LYS A 1 250 ? 0.024 7.162 -26.044 1.00 94.88 250 LYS A CA 1
ATOM 1874 C C . LYS A 1 250 ? 0.409 8.618 -26.296 1.00 94.88 250 LYS A C 1
ATOM 1876 O O . LYS A 1 250 ? -0.306 9.326 -27.002 1.00 94.88 250 LYS A O 1
ATOM 1881 N N . LYS A 1 251 ? 1.534 9.056 -25.721 1.00 94.94 251 LYS A N 1
ATOM 1882 C CA . LYS A 1 251 ? 2.139 10.385 -25.903 1.00 94.94 251 LYS A CA 1
ATOM 1883 C C . LYS A 1 251 ? 3.657 10.297 -25.762 1.00 94.94 251 LYS A C 1
ATOM 1885 O O . LYS A 1 251 ? 4.141 9.442 -25.024 1.00 94.94 251 LYS A O 1
ATOM 1890 N N . GLY A 1 252 ? 4.367 11.231 -26.385 1.00 94.81 252 GLY A N 1
ATOM 1891 C CA . GLY A 1 252 ? 5.826 11.313 -26.340 1.00 94.81 252 GLY A CA 1
ATOM 1892 C C . GLY A 1 252 ? 6.499 10.414 -27.376 1.00 94.81 252 GLY A C 1
ATOM 1893 O O . GLY A 1 252 ? 5.870 10.024 -28.364 1.00 94.81 252 GLY A O 1
ATOM 1894 N N . ASN A 1 253 ? 7.767 10.083 -27.137 1.00 95.44 253 ASN A N 1
ATOM 1895 C CA . ASN A 1 253 ? 8.594 9.317 -28.060 1.00 95.44 253 ASN A CA 1
ATOM 1896 C C . ASN A 1 253 ? 9.617 8.443 -27.317 1.00 95.44 253 ASN A C 1
ATOM 1898 O O . ASN A 1 253 ? 10.280 8.886 -26.371 1.00 95.44 253 ASN A O 1
ATOM 1902 N N . VAL A 1 254 ? 9.763 7.203 -27.786 1.00 95.50 254 VAL A N 1
ATOM 1903 C CA . VAL A 1 254 ? 10.718 6.219 -27.266 1.00 95.50 254 VAL A CA 1
ATOM 1904 C C . VAL A 1 254 ? 11.624 5.738 -28.392 1.00 95.50 254 VAL A C 1
ATOM 1906 O O . VAL A 1 254 ? 11.167 5.135 -29.361 1.00 95.50 254 VAL A O 1
ATOM 1909 N N . ASN A 1 255 ? 12.927 5.948 -28.233 1.00 95.31 255 ASN A N 1
ATOM 1910 C CA . ASN A 1 255 ? 13.928 5.424 -29.150 1.00 95.31 255 ASN A CA 1
ATOM 1911 C C . ASN A 1 255 ? 14.329 4.010 -28.745 1.00 95.31 255 ASN A C 1
ATOM 1913 O O . ASN A 1 255 ? 14.678 3.756 -27.594 1.00 95.31 255 ASN A O 1
ATOM 1917 N N . ILE A 1 256 ? 14.325 3.117 -29.725 1.00 93.69 256 ILE A N 1
ATOM 1918 C CA . ILE A 1 256 ? 14.836 1.757 -29.648 1.00 93.69 256 ILE A CA 1
ATOM 1919 C C . ILE A 1 256 ? 16.200 1.753 -30.325 1.00 93.69 256 ILE A C 1
ATOM 1921 O O . ILE A 1 256 ? 16.288 2.032 -31.524 1.00 93.69 256 ILE A O 1
ATOM 1925 N N . THR A 1 257 ? 17.253 1.465 -29.569 1.00 91.94 257 THR A N 1
ATOM 1926 C CA . THR A 1 257 ? 18.641 1.545 -30.029 1.00 91.94 257 THR A CA 1
ATOM 1927 C C . THR A 1 257 ? 19.351 0.200 -29.963 1.00 91.94 257 THR A C 1
ATOM 1929 O O . THR A 1 257 ? 19.082 -0.614 -29.079 1.00 91.94 257 THR A O 1
ATOM 1932 N N . ASP A 1 258 ? 20.267 -0.037 -30.897 1.00 88.62 258 ASP A N 1
ATOM 1933 C CA . ASP A 1 258 ? 21.177 -1.181 -30.848 1.00 88.62 258 ASP A CA 1
ATOM 1934 C C . ASP A 1 258 ? 22.333 -0.980 -29.856 1.00 88.62 258 ASP A C 1
ATOM 1936 O O . ASP A 1 258 ? 22.467 0.067 -29.219 1.00 88.62 258 ASP A O 1
ATOM 1940 N N . ALA A 1 259 ? 23.186 -2.001 -29.729 1.00 82.56 259 ALA A N 1
ATOM 1941 C CA . ALA A 1 259 ? 24.342 -1.981 -28.833 1.00 82.56 259 ALA A CA 1
ATOM 1942 C C . ALA A 1 259 ? 25.383 -0.904 -29.201 1.00 82.56 259 ALA A C 1
ATOM 1944 O O . ALA A 1 259 ? 26.238 -0.565 -28.383 1.00 82.56 259 ALA A O 1
ATOM 1945 N N . GLN A 1 260 ? 25.331 -0.372 -30.425 1.00 83.25 260 GLN A N 1
ATOM 1946 C CA . GLN A 1 260 ? 26.180 0.710 -30.916 1.00 83.25 260 GLN A CA 1
ATOM 1947 C C . GLN A 1 260 ? 25.531 2.091 -30.710 1.00 83.25 260 GLN A C 1
ATOM 1949 O O . GLN A 1 260 ? 26.143 3.109 -31.039 1.00 83.25 260 GLN A O 1
ATOM 1954 N N . GLY A 1 261 ? 24.318 2.141 -30.150 1.00 82.12 261 GLY A N 1
ATOM 1955 C CA . GLY A 1 261 ? 23.551 3.361 -29.924 1.00 82.12 261 GLY A CA 1
ATOM 1956 C C . GLY A 1 261 ? 22.859 3.901 -31.178 1.00 82.12 261 GLY A C 1
ATOM 1957 O O . GLY A 1 261 ? 22.360 5.028 -31.150 1.00 82.12 261 GLY A O 1
ATOM 1958 N N . GLN A 1 262 ? 22.815 3.142 -32.279 1.00 87.19 262 GLN A N 1
ATOM 1959 C CA . GLN A 1 262 ? 22.066 3.542 -33.469 1.00 87.19 262 GLN A CA 1
ATOM 1960 C C . GLN A 1 262 ? 20.573 3.311 -33.255 1.00 87.19 262 GLN A C 1
ATOM 1962 O O . GLN A 1 262 ? 20.155 2.288 -32.715 1.00 87.19 262 GLN A O 1
ATOM 1967 N N . ILE A 1 263 ? 19.754 4.270 -33.690 1.00 88.56 263 ILE A N 1
ATOM 1968 C CA . ILE A 1 263 ? 18.297 4.190 -33.567 1.00 88.56 263 ILE A CA 1
ATOM 1969 C C . ILE A 1 263 ? 17.769 3.215 -34.618 1.00 88.56 263 ILE A C 1
ATOM 1971 O O . ILE A 1 263 ? 17.797 3.495 -35.814 1.00 88.56 263 ILE A O 1
ATOM 1975 N N . VAL A 1 264 ? 17.241 2.090 -34.148 1.00 88.44 264 VAL A N 1
ATOM 1976 C CA . VAL A 1 264 ? 16.578 1.066 -34.961 1.00 88.44 264 VAL A CA 1
ATOM 1977 C C . VAL A 1 264 ? 15.116 1.442 -35.207 1.00 88.44 264 VAL A C 1
ATOM 1979 O O . VAL A 1 264 ? 14.572 1.187 -36.280 1.00 88.44 264 VAL A O 1
ATOM 1982 N N . LYS A 1 265 ? 14.473 2.079 -34.220 1.00 88.88 265 LYS A N 1
ATOM 1983 C CA . LYS A 1 265 ? 13.102 2.594 -34.320 1.00 88.88 265 LYS A CA 1
ATOM 1984 C C . LYS A 1 265 ? 12.905 3.767 -33.364 1.00 88.88 265 LYS A C 1
ATOM 1986 O O . LYS A 1 265 ? 13.296 3.674 -32.209 1.00 88.88 265 LYS A O 1
ATOM 1991 N N . ALA A 1 266 ? 12.257 4.833 -33.819 1.00 92.75 266 ALA A N 1
ATOM 1992 C CA . ALA A 1 266 ? 11.701 5.866 -32.946 1.00 92.75 266 ALA A CA 1
ATOM 1993 C C . ALA A 1 266 ? 10.185 5.660 -32.903 1.00 92.75 266 ALA A C 1
ATOM 1995 O O . ALA A 1 266 ? 9.547 5.761 -33.945 1.00 92.75 266 ALA A O 1
ATOM 1996 N N . ALA A 1 267 ? 9.647 5.281 -31.744 1.00 93.56 267 ALA A N 1
ATOM 1997 C CA . ALA A 1 267 ? 8.234 4.978 -31.564 1.00 93.56 267 ALA A CA 1
ATOM 1998 C C . ALA A 1 267 ? 7.487 6.209 -31.029 1.00 93.56 267 ALA A C 1
ATOM 2000 O O . ALA A 1 267 ? 7.650 6.579 -29.863 1.00 93.56 267 ALA A O 1
ATOM 2001 N N . GLY A 1 268 ? 6.657 6.815 -31.877 1.00 94.31 268 GLY A N 1
ATOM 2002 C CA . GLY A 1 268 ? 5.800 7.955 -31.549 1.00 94.31 268 GLY A CA 1
ATOM 2003 C C . GLY A 1 268 ? 4.350 7.567 -31.223 1.00 94.31 268 GLY A C 1
ATOM 2004 O O . GLY A 1 268 ? 4.001 6.385 -31.210 1.00 94.31 268 GLY A O 1
ATOM 2005 N N . PRO A 1 269 ? 3.461 8.547 -30.970 1.00 95.06 269 PRO A N 1
ATOM 2006 C CA . PRO A 1 269 ? 2.082 8.288 -30.557 1.00 95.06 269 PRO A CA 1
ATOM 2007 C C . PRO A 1 269 ? 1.306 7.404 -31.546 1.00 95.06 269 PRO A C 1
ATOM 2009 O O . PRO A 1 269 ? 1.254 7.682 -32.741 1.00 95.06 269 PRO A O 1
ATOM 2012 N N . GLY A 1 270 ? 0.661 6.357 -31.029 1.00 90.44 270 GLY A N 1
ATOM 2013 C CA . GLY A 1 270 ? -0.065 5.348 -31.805 1.00 90.44 270 GLY A CA 1
ATOM 2014 C C . GLY A 1 270 ? 0.798 4.175 -32.275 1.00 90.44 270 GLY A C 1
ATOM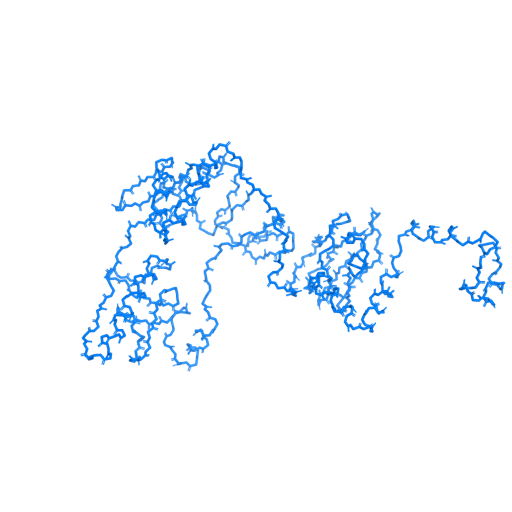 2015 O O . GLY A 1 270 ? 0.255 3.147 -32.684 1.00 90.44 270 GLY A O 1
ATOM 2016 N N . GLU A 1 271 ? 2.123 4.281 -32.181 1.00 92.38 271 GLU A N 1
ATOM 2017 C CA . GLU A 1 271 ? 3.031 3.194 -32.524 1.00 92.38 271 GLU A CA 1
ATOM 2018 C C . GLU A 1 271 ? 3.246 2.246 -31.342 1.00 92.38 271 GLU A C 1
ATOM 2020 O O . GLU A 1 271 ? 3.069 2.595 -30.172 1.00 92.38 271 GLU A O 1
ATOM 2025 N N . HIS A 1 272 ? 3.628 1.011 -31.659 1.00 92.38 272 HIS A N 1
ATOM 2026 C CA . HIS A 1 272 ? 3.896 -0.035 -30.682 1.00 92.38 272 HIS A CA 1
ATOM 2027 C C . HIS A 1 272 ? 5.267 -0.663 -30.905 1.00 92.38 272 HIS A C 1
ATOM 2029 O O . HIS A 1 272 ? 5.864 -0.544 -31.982 1.00 92.38 272 HIS A O 1
ATOM 2035 N N . PHE A 1 273 ? 5.761 -1.338 -29.875 1.00 92.69 273 PHE A N 1
ATOM 2036 C CA . PHE A 1 273 ? 6.995 -2.097 -29.939 1.00 92.69 273 PHE A CA 1
ATOM 2037 C C . PHE A 1 273 ? 7.054 -3.195 -28.875 1.00 92.69 273 PHE A C 1
ATOM 2039 O O . PHE A 1 273 ? 6.439 -3.122 -27.809 1.00 92.69 273 PHE A O 1
ATOM 2046 N N . GLY A 1 274 ? 7.863 -4.204 -29.177 1.00 90.19 274 GLY A N 1
ATOM 2047 C CA . GLY A 1 274 ? 8.202 -5.312 -28.295 1.00 90.19 274 GLY A CA 1
ATOM 2048 C C . GLY A 1 274 ? 7.505 -6.633 -28.628 1.00 90.19 274 GLY A C 1
ATOM 2049 O O . GLY A 1 274 ? 7.825 -7.671 -28.049 1.00 90.19 274 GLY A O 1
ATOM 2050 N N . GLU A 1 275 ? 6.632 -6.624 -29.633 1.00 89.69 275 GLU A N 1
ATOM 2051 C CA . GLU A 1 275 ? 5.979 -7.797 -30.207 1.00 89.69 275 GLU A CA 1
ATOM 2052 C C . GLU A 1 275 ? 6.989 -8.855 -30.651 1.00 89.69 275 GLU A C 1
ATOM 2054 O O . GLU A 1 275 ? 6.772 -10.040 -30.411 1.00 89.69 275 GLU A O 1
ATOM 2059 N N . ARG A 1 276 ? 8.130 -8.435 -31.219 1.00 86.31 276 ARG A N 1
ATOM 2060 C CA . ARG A 1 276 ? 9.176 -9.352 -31.687 1.00 86.31 276 ARG A CA 1
ATOM 2061 C C . ARG A 1 276 ? 9.683 -10.231 -30.555 1.00 86.31 276 ARG A C 1
ATOM 2063 O O . ARG A 1 276 ? 9.592 -11.447 -30.658 1.00 86.31 276 ARG A O 1
ATOM 2070 N N . ALA A 1 277 ? 10.143 -9.610 -29.469 1.00 87.31 277 ALA A N 1
ATOM 2071 C CA . ALA A 1 277 ? 10.682 -10.328 -28.322 1.00 87.31 277 ALA A CA 1
ATOM 2072 C C . ALA A 1 277 ? 9.633 -11.260 -27.700 1.00 87.31 277 ALA A C 1
ATOM 2074 O O . ALA A 1 277 ? 9.946 -12.383 -27.319 1.00 87.31 277 ALA A O 1
ATOM 2075 N N . LEU A 1 278 ? 8.367 -10.833 -27.645 1.00 88.50 278 LEU A N 1
ATOM 2076 C CA . LEU A 1 278 ? 7.288 -11.667 -27.116 1.00 88.50 278 LEU A CA 1
ATOM 2077 C C . LEU A 1 278 ? 6.937 -12.856 -28.019 1.00 88.50 278 LEU A C 1
ATOM 2079 O O . LEU A 1 278 ? 6.548 -13.904 -27.498 1.00 88.50 278 LEU A O 1
ATOM 2083 N N . LEU A 1 279 ? 7.043 -12.709 -29.340 1.00 85.88 279 LEU A N 1
ATOM 2084 C CA . LEU A 1 279 ? 6.777 -13.774 -30.311 1.00 85.88 279 LEU A CA 1
ATOM 2085 C C . LEU A 1 279 ? 7.977 -14.715 -30.525 1.00 85.88 279 LEU A C 1
ATOM 2087 O O . LEU A 1 279 ? 7.772 -15.811 -31.048 1.00 85.88 279 LEU A O 1
ATOM 2091 N N . SER A 1 280 ? 9.188 -14.312 -30.124 1.00 83.69 280 SER A N 1
ATOM 2092 C CA . SER A 1 280 ? 10.430 -15.085 -30.238 1.00 83.69 280 SER A CA 1
ATOM 2093 C C . SER A 1 280 ? 10.797 -15.817 -28.931 1.00 83.69 280 SER A C 1
ATOM 2095 O O . SER A 1 280 ? 9.996 -16.549 -28.351 1.00 83.69 280 SER A O 1
ATOM 2097 N N . ASP A 1 281 ? 12.038 -15.643 -28.489 1.00 81.38 281 ASP A N 1
ATOM 2098 C CA . ASP A 1 281 ? 12.696 -16.191 -27.307 1.00 81.38 281 ASP A CA 1
ATOM 2099 C C . ASP A 1 281 ? 12.364 -15.469 -25.992 1.00 81.38 281 ASP A C 1
ATOM 2101 O O . ASP A 1 281 ? 12.775 -15.930 -24.929 1.00 81.38 281 ASP A O 1
ATOM 2105 N N . GLY A 1 282 ? 11.609 -14.367 -26.026 1.00 85.06 282 GLY A N 1
ATOM 2106 C CA . GLY A 1 282 ? 11.239 -13.633 -24.816 1.00 85.06 282 GLY A CA 1
ATOM 2107 C C . GLY A 1 282 ? 12.355 -12.754 -24.257 1.00 85.06 282 GLY A C 1
ATOM 2108 O O . GLY A 1 282 ? 12.365 -12.521 -23.050 1.00 85.06 282 GLY A O 1
ATOM 2109 N N . ILE A 1 283 ? 13.293 -12.278 -25.083 1.00 86.00 283 ILE A N 1
ATOM 2110 C CA . ILE A 1 283 ? 14.430 -11.452 -24.644 1.00 86.00 283 ILE A CA 1
ATOM 2111 C C . ILE A 1 283 ? 14.475 -10.139 -25.434 1.00 86.00 283 ILE A C 1
ATOM 2113 O O . ILE A 1 283 ? 14.338 -10.129 -26.660 1.00 86.00 283 ILE A O 1
ATOM 2117 N N . TRP A 1 284 ? 14.702 -9.017 -24.745 1.00 89.94 284 TRP A N 1
ATOM 2118 C CA . TRP A 1 284 ? 14.947 -7.733 -25.398 1.00 89.94 284 TRP A CA 1
ATOM 2119 C C . TRP A 1 284 ? 16.282 -7.747 -26.141 1.00 89.94 284 TRP A C 1
ATOM 2121 O O . TRP A 1 284 ? 17.319 -8.089 -25.583 1.00 89.94 284 TRP A O 1
ATOM 2131 N N . ARG A 1 285 ? 16.275 -7.366 -27.419 1.00 88.12 285 ARG A N 1
ATOM 2132 C CA . ARG A 1 285 ? 17.484 -7.326 -28.266 1.00 88.12 285 ARG A CA 1
ATOM 2133 C C . ARG A 1 285 ? 18.075 -5.926 -28.422 1.00 88.12 285 ARG A C 1
ATOM 2135 O O . ARG A 1 285 ? 19.171 -5.788 -28.948 1.00 88.12 285 ARG A O 1
ATOM 2142 N N . PHE A 1 286 ? 17.331 -4.922 -27.984 1.00 90.81 286 PHE A N 1
ATOM 2143 C CA . PHE A 1 286 ? 17.623 -3.506 -28.134 1.00 90.81 286 PHE A CA 1
ATOM 2144 C C . PHE A 1 286 ? 17.356 -2.808 -26.800 1.00 90.81 286 PHE A C 1
ATOM 2146 O O . PHE A 1 286 ? 16.584 -3.321 -25.986 1.00 90.81 286 PHE A O 1
ATOM 2153 N N . ASP A 1 287 ? 17.953 -1.641 -26.604 1.00 90.94 287 ASP A N 1
ATOM 2154 C CA . ASP A 1 287 ? 17.613 -0.740 -25.507 1.00 90.94 287 ASP A CA 1
ATOM 2155 C C . ASP A 1 287 ? 16.429 0.138 -25.913 1.00 90.94 287 ASP A C 1
ATOM 2157 O O . ASP A 1 287 ? 16.335 0.553 -27.065 1.00 90.94 287 ASP A O 1
ATOM 2161 N N . ALA A 1 288 ? 15.533 0.450 -24.979 1.00 93.31 288 ALA A N 1
ATOM 2162 C CA . ALA A 1 288 ? 14.465 1.424 -25.201 1.00 93.31 288 ALA A CA 1
ATOM 2163 C C . ALA A 1 288 ? 14.614 2.592 -24.228 1.00 93.31 288 ALA A C 1
ATOM 2165 O O . ALA A 1 288 ? 14.663 2.376 -23.018 1.00 93.31 288 ALA A O 1
ATOM 2166 N N . THR A 1 289 ? 14.671 3.823 -24.740 1.00 93.31 289 THR A N 1
ATOM 2167 C CA . THR A 1 289 ? 14.860 5.042 -23.937 1.00 93.31 289 THR A CA 1
ATOM 2168 C C . THR A 1 289 ? 13.901 6.140 -24.379 1.00 93.31 289 THR A C 1
ATOM 2170 O O . THR A 1 289 ? 13.794 6.442 -25.568 1.00 93.31 289 THR A O 1
ATOM 2173 N N . ALA A 1 290 ? 13.208 6.759 -23.425 1.00 93.62 290 ALA A N 1
ATOM 2174 C CA . ALA A 1 290 ? 12.339 7.896 -23.701 1.00 93.62 290 ALA A CA 1
ATOM 2175 C C . ALA A 1 290 ? 13.171 9.148 -24.016 1.00 93.62 290 ALA A C 1
ATOM 2177 O O . ALA A 1 290 ? 14.057 9.526 -23.249 1.00 93.62 290 ALA A O 1
ATOM 2178 N N . THR A 1 291 ? 12.897 9.813 -25.138 1.00 92.56 291 THR A N 1
ATOM 2179 C CA . THR A 1 291 ? 13.582 11.072 -25.496 1.00 92.56 291 THR A CA 1
ATOM 2180 C C . THR A 1 291 ? 12.904 12.296 -24.897 1.00 92.56 291 THR A C 1
ATOM 2182 O O . THR A 1 291 ? 13.516 13.354 -24.770 1.00 92.56 291 THR A O 1
ATOM 2185 N N . GLU A 1 292 ? 11.635 12.152 -24.534 1.00 92.81 292 GLU A N 1
ATOM 2186 C CA . GLU A 1 292 ? 10.803 13.180 -23.924 1.00 92.81 292 GLU A CA 1
ATOM 2187 C C . GLU A 1 292 ? 9.846 12.556 -22.898 1.00 92.81 292 GLU A C 1
ATOM 2189 O O . GLU A 1 292 ? 9.779 11.332 -22.768 1.00 92.81 292 GLU A O 1
ATOM 2194 N N . SER A 1 293 ? 9.090 13.389 -22.179 1.00 92.25 293 SER A N 1
ATOM 2195 C CA . SER A 1 293 ? 8.076 12.908 -21.236 1.00 92.25 293 SER A CA 1
ATOM 2196 C C . SER A 1 293 ? 7.014 12.098 -21.989 1.00 92.25 293 SER A C 1
ATOM 2198 O O . SER A 1 293 ? 6.336 12.628 -22.873 1.00 92.25 293 SER A O 1
ATOM 2200 N N . SER A 1 294 ? 6.915 10.805 -21.681 1.00 93.31 294 SER A N 1
ATOM 2201 C CA . SER A 1 294 ? 6.180 9.833 -22.493 1.00 93.31 294 SER A CA 1
ATOM 2202 C C . SER A 1 294 ? 5.208 9.004 -21.655 1.00 93.31 294 SER A C 1
ATOM 2204 O O . SER A 1 294 ? 5.560 8.476 -20.601 1.00 93.31 294 SER A O 1
ATOM 2206 N N . GLU A 1 295 ? 3.983 8.852 -22.162 1.00 93.69 295 GLU A N 1
ATOM 2207 C CA . GLU A 1 295 ? 2.942 7.991 -21.594 1.00 93.69 295 GLU A CA 1
ATOM 2208 C C . GLU A 1 295 ? 2.816 6.741 -22.470 1.00 93.69 295 GLU A C 1
ATOM 2210 O O . GLU A 1 295 ? 2.533 6.840 -23.668 1.00 93.69 295 GLU A O 1
ATOM 2215 N N . LEU A 1 296 ? 2.989 5.562 -21.876 1.00 93.56 296 LEU A N 1
ATOM 2216 C CA . LEU A 1 296 ? 2.884 4.270 -22.545 1.00 93.56 296 LEU A CA 1
ATOM 2217 C C . LEU A 1 296 ? 1.731 3.447 -21.977 1.00 93.56 296 LEU A C 1
ATOM 2219 O O . LEU A 1 296 ? 1.387 3.545 -20.801 1.00 93.56 296 LEU A O 1
ATOM 2223 N N . VAL A 1 297 ? 1.186 2.570 -22.809 1.00 93.25 297 VAL A N 1
ATOM 2224 C CA . VAL A 1 297 ? 0.318 1.473 -22.395 1.00 93.25 297 VAL A CA 1
ATOM 2225 C C . VAL A 1 297 ? 1.113 0.180 -22.510 1.00 93.25 297 VAL A C 1
ATOM 2227 O O . VAL A 1 297 ? 1.556 -0.178 -23.598 1.00 93.25 297 VAL A O 1
ATOM 2230 N N . ALA A 1 298 ? 1.295 -0.515 -21.392 1.00 91.75 298 ALA A N 1
ATOM 2231 C CA . ALA A 1 298 ? 1.914 -1.830 -21.331 1.00 91.75 298 ALA A CA 1
ATOM 2232 C C . ALA A 1 298 ? 0.828 -2.913 -21.311 1.00 91.75 298 ALA A C 1
ATOM 2234 O O . ALA A 1 298 ? -0.065 -2.881 -20.463 1.00 91.75 298 ALA A O 1
ATOM 2235 N N . ILE A 1 299 ? 0.920 -3.876 -22.224 1.00 91.50 299 ILE A N 1
ATOM 2236 C CA . ILE A 1 299 ? 0.073 -5.071 -22.284 1.00 91.50 299 ILE A CA 1
ATOM 2237 C C . ILE A 1 299 ? 0.942 -6.258 -21.892 1.00 91.50 299 ILE A C 1
ATOM 2239 O O . ILE A 1 299 ? 1.977 -6.481 -22.521 1.00 91.50 299 ILE A O 1
ATOM 2243 N N . ASP A 1 300 ? 0.543 -7.021 -20.878 1.00 89.38 300 ASP A N 1
ATOM 2244 C CA . ASP A 1 300 ? 1.326 -8.175 -20.446 1.00 89.38 300 ASP A CA 1
ATOM 2245 C C . ASP A 1 300 ? 1.469 -9.212 -21.576 1.00 89.38 300 ASP A C 1
ATOM 2247 O O . ASP A 1 300 ? 0.589 -9.400 -22.425 1.00 89.38 300 ASP A O 1
ATOM 2251 N N . GLY A 1 301 ? 2.603 -9.905 -21.589 1.00 87.44 301 GLY A N 1
ATOM 2252 C CA . GLY A 1 301 ? 2.965 -10.815 -22.666 1.00 87.44 301 GLY A CA 1
ATOM 2253 C C . GLY A 1 301 ? 2.006 -11.994 -22.830 1.00 87.44 301 GLY A C 1
ATOM 2254 O O . GLY A 1 301 ? 1.859 -12.502 -23.943 1.00 87.44 301 GLY A O 1
ATOM 2255 N N . GLN A 1 302 ? 1.331 -12.437 -21.766 1.00 86.38 302 GLN A N 1
ATOM 2256 C CA . GLN A 1 302 ? 0.384 -13.548 -21.833 1.00 86.38 302 GLN A CA 1
ATOM 2257 C C . GLN A 1 302 ? -0.933 -13.100 -22.479 1.00 86.38 302 GLN A C 1
ATOM 2259 O O . GLN A 1 302 ? -1.454 -13.795 -23.359 1.00 86.38 302 GLN A O 1
ATOM 2264 N N . THR A 1 303 ? -1.422 -11.913 -22.127 1.00 88.62 303 THR A N 1
ATOM 2265 C CA . THR A 1 303 ? -2.578 -11.278 -22.772 1.00 88.62 303 THR A CA 1
ATOM 2266 C C . THR A 1 303 ? -2.293 -10.961 -24.230 1.00 88.62 303 THR A C 1
ATOM 2268 O O . THR A 1 303 ? -3.091 -11.327 -25.092 1.00 88.62 303 THR A O 1
ATOM 2271 N N . PHE A 1 304 ? -1.127 -10.388 -24.539 1.00 89.44 304 PHE A N 1
ATOM 2272 C CA . PHE A 1 304 ? -0.706 -10.151 -25.921 1.00 89.44 304 PHE A CA 1
ATOM 2273 C C . PHE A 1 304 ? -0.701 -11.447 -26.746 1.00 89.44 304 PHE A C 1
ATOM 2275 O O . PHE A 1 304 ? -1.332 -11.513 -27.799 1.00 89.44 304 PHE A O 1
ATOM 2282 N N . LYS A 1 305 ? -0.055 -12.512 -26.247 1.00 87.62 305 LYS A N 1
ATOM 2283 C CA . LYS A 1 305 ? -0.011 -13.818 -26.930 1.00 87.62 305 LYS A CA 1
ATOM 2284 C C . LYS A 1 305 ? -1.403 -14.409 -27.137 1.00 87.62 305 LYS A C 1
ATOM 2286 O O . LYS A 1 305 ? -1.653 -15.029 -28.169 1.00 87.62 305 LYS A O 1
ATOM 2291 N N . THR A 1 306 ? -2.297 -14.230 -26.168 1.00 88.44 306 THR A N 1
ATOM 2292 C CA . THR A 1 306 ? -3.686 -14.693 -26.263 1.00 88.44 306 THR A CA 1
ATOM 2293 C C . THR A 1 306 ? -4.439 -13.928 -27.349 1.00 88.44 306 THR A C 1
ATOM 2295 O O . THR A 1 306 ? -5.089 -14.554 -28.184 1.00 88.44 306 THR A O 1
ATOM 2298 N N . LEU A 1 307 ? -4.303 -12.598 -27.397 1.00 87.31 307 LEU A N 1
ATOM 2299 C CA . LEU A 1 307 ? -4.921 -11.748 -28.418 1.00 87.31 307 LEU A CA 1
ATOM 2300 C C . LEU A 1 307 ? -4.400 -12.059 -29.821 1.00 87.31 307 LEU A C 1
ATOM 2302 O O . LEU A 1 307 ? -5.206 -12.278 -30.723 1.00 87.31 307 LEU A O 1
ATOM 2306 N N . ALA A 1 308 ? -3.077 -12.143 -29.990 1.00 85.88 308 ALA A N 1
ATOM 2307 C CA . ALA A 1 308 ? -2.457 -12.461 -31.272 1.00 85.88 308 ALA A CA 1
ATOM 2308 C C . ALA A 1 308 ? -2.973 -13.807 -31.803 1.00 85.88 308 ALA A C 1
ATOM 2310 O O . ALA A 1 308 ? -3.528 -13.868 -32.892 1.00 85.88 308 ALA A O 1
ATOM 2311 N N . LYS A 1 309 ? -2.922 -14.874 -30.993 1.00 85.06 309 LYS A N 1
ATOM 2312 C CA . LYS A 1 309 ? -3.395 -16.205 -31.415 1.00 85.06 309 LYS A CA 1
ATOM 2313 C C . LYS A 1 309 ? -4.896 -16.274 -31.696 1.00 85.06 309 LYS A C 1
ATOM 2315 O O . LYS A 1 309 ? -5.317 -17.091 -32.507 1.00 85.06 309 LYS A O 1
ATOM 2320 N N . SER A 1 310 ? -5.699 -15.466 -31.007 1.00 86.56 310 SER A N 1
ATOM 2321 C CA . SER A 1 310 ? -7.162 -15.506 -31.138 1.00 86.56 310 SER A CA 1
ATOM 2322 C C . SER A 1 310 ? -7.673 -14.687 -32.324 1.00 86.56 310 SER A C 1
ATOM 2324 O O . SER A 1 310 ? -8.780 -14.929 -32.799 1.00 86.56 310 SER A O 1
ATOM 2326 N N . ILE A 1 311 ? -6.888 -13.719 -32.807 1.00 87.06 311 ILE A N 1
ATOM 2327 C CA . ILE A 1 311 ? -7.268 -12.804 -33.884 1.00 87.06 311 ILE A CA 1
ATOM 2328 C C . ILE A 1 311 ? -6.228 -12.928 -35.000 1.00 87.06 311 ILE A C 1
ATOM 2330 O O . ILE A 1 311 ? -5.188 -12.275 -34.973 1.00 87.06 311 ILE A O 1
ATOM 2334 N N . GLY A 1 312 ? -6.516 -13.754 -36.010 1.00 79.69 312 GLY A N 1
ATOM 2335 C CA . GLY A 1 312 ? -5.553 -14.072 -37.075 1.00 79.69 312 GLY A CA 1
ATOM 2336 C C . GLY A 1 312 ? -5.005 -12.852 -37.830 1.00 79.69 312 GLY A C 1
ATOM 2337 O O . GLY A 1 312 ? -3.841 -12.850 -38.222 1.00 79.69 312 GLY A O 1
ATOM 2338 N N . SER A 1 313 ? -5.797 -11.782 -37.979 1.00 84.94 313 SER A N 1
ATOM 2339 C CA . SER A 1 313 ? -5.325 -10.522 -38.570 1.00 84.94 313 SER A CA 1
ATOM 2340 C C . SER A 1 313 ? -4.283 -9.806 -37.706 1.00 84.94 313 SER A C 1
ATOM 2342 O O . SER A 1 313 ? -3.373 -9.183 -38.248 1.00 84.94 313 SER A O 1
ATOM 2344 N N . LEU A 1 314 ? -4.379 -9.913 -36.377 1.00 80.50 314 LEU A N 1
ATOM 2345 C CA . LEU A 1 314 ? -3.394 -9.350 -35.456 1.00 80.50 314 LEU A CA 1
ATOM 2346 C C . LEU A 1 314 ? -2.115 -10.187 -35.419 1.00 80.50 314 LEU A C 1
ATOM 2348 O O . LEU A 1 314 ? -1.038 -9.604 -35.429 1.00 80.50 314 LEU A O 1
ATOM 2352 N N . ASP A 1 315 ? -2.200 -11.523 -35.431 1.00 79.12 315 ASP A N 1
ATOM 2353 C CA . ASP A 1 315 ? -1.000 -12.375 -35.536 1.00 79.12 315 ASP A CA 1
ATOM 2354 C C . ASP A 1 315 ? -0.206 -12.055 -36.809 1.00 79.12 315 ASP A C 1
ATOM 2356 O O . ASP A 1 315 ? 1.004 -11.843 -36.743 1.00 79.12 315 ASP A O 1
ATOM 2360 N N . ALA A 1 316 ? -0.889 -11.935 -37.953 1.00 79.38 316 ALA A N 1
ATOM 2361 C CA . ALA A 1 316 ? -0.254 -11.574 -39.218 1.00 79.38 316 ALA A CA 1
ATOM 2362 C C . ALA A 1 316 ? 0.397 -10.180 -39.168 1.00 79.38 316 ALA A C 1
ATOM 2364 O O . ALA A 1 316 ? 1.537 -10.022 -39.604 1.00 79.38 316 ALA A O 1
ATOM 2365 N N . LEU A 1 317 ? -0.297 -9.188 -38.596 1.00 83.81 317 LEU A N 1
ATOM 2366 C CA . LEU A 1 317 ? 0.226 -7.830 -38.436 1.00 83.81 317 LEU A CA 1
ATOM 2367 C C . LEU A 1 317 ? 1.486 -7.816 -37.566 1.00 83.81 317 LEU A C 1
ATOM 2369 O O . LEU A 1 317 ? 2.513 -7.296 -37.996 1.00 83.81 317 LEU A O 1
ATOM 2373 N N . PHE A 1 318 ? 1.434 -8.427 -36.379 1.00 82.06 318 PHE A N 1
ATOM 2374 C CA . PHE A 1 318 ? 2.557 -8.417 -35.440 1.00 82.06 318 PHE A CA 1
ATOM 2375 C C . PHE A 1 318 ? 3.746 -9.249 -35.924 1.00 82.06 318 PHE A C 1
ATOM 2377 O O . PHE A 1 318 ? 4.890 -8.904 -35.640 1.00 82.06 318 PHE A O 1
ATOM 2384 N N . ARG A 1 319 ? 3.516 -10.329 -36.681 1.00 77.69 319 ARG A N 1
ATOM 2385 C CA . ARG A 1 319 ? 4.610 -11.057 -37.343 1.00 77.69 319 ARG A CA 1
ATOM 2386 C C . ARG A 1 319 ? 5.261 -10.222 -38.439 1.00 77.69 319 ARG A C 1
ATOM 2388 O O . ARG A 1 319 ? 6.485 -10.233 -38.538 1.00 77.69 319 ARG A O 1
ATOM 2395 N N . GLY A 1 320 ? 4.464 -9.491 -39.219 1.00 75.31 320 GLY A N 1
ATOM 2396 C CA . GLY A 1 320 ? 4.969 -8.588 -40.251 1.00 75.31 320 GLY A CA 1
ATOM 2397 C C . GLY A 1 320 ? 5.855 -7.484 -39.671 1.00 75.31 320 GLY A C 1
ATOM 2398 O O . GLY A 1 320 ? 6.959 -7.266 -40.162 1.00 75.31 320 GLY A O 1
ATOM 2399 N N . THR A 1 321 ? 5.428 -6.841 -38.580 1.00 75.19 321 THR A N 1
ATOM 2400 C CA . THR A 1 321 ? 6.237 -5.803 -37.916 1.00 75.19 321 THR A CA 1
ATOM 2401 C C . THR A 1 321 ? 7.451 -6.382 -37.188 1.00 75.19 321 THR A C 1
ATOM 2403 O O . THR A 1 321 ? 8.528 -5.786 -37.222 1.00 75.19 321 THR A O 1
ATOM 2406 N N . ALA A 1 322 ? 7.338 -7.582 -36.605 1.00 71.50 322 ALA A N 1
ATOM 2407 C CA . ALA A 1 322 ? 8.457 -8.261 -35.950 1.00 71.50 322 ALA A CA 1
ATOM 2408 C C . ALA A 1 322 ? 9.615 -8.598 -36.906 1.00 71.50 322 ALA A C 1
ATOM 2410 O O . ALA A 1 322 ? 10.761 -8.664 -36.463 1.00 71.50 322 ALA A O 1
ATOM 2411 N N . GLN A 1 323 ? 9.337 -8.807 -38.195 1.00 66.50 323 GLN A N 1
ATOM 2412 C CA . GLN A 1 323 ? 10.347 -9.090 -39.223 1.00 66.50 323 GLN A CA 1
ATOM 2413 C C . GLN A 1 323 ? 11.014 -7.829 -39.790 1.00 66.50 323 GLN A C 1
ATOM 2415 O O . GLN A 1 323 ? 12.006 -7.925 -40.500 1.00 66.50 323 GLN A O 1
ATOM 2420 N N . GLN A 1 324 ? 10.508 -6.636 -39.479 1.00 64.12 324 GLN A N 1
ATOM 2421 C CA . GLN A 1 324 ? 10.983 -5.396 -40.096 1.00 64.12 324 GLN A CA 1
ATOM 2422 C C . GLN A 1 324 ? 12.333 -4.904 -39.535 1.00 64.12 324 GLN A C 1
ATOM 2424 O O . GLN A 1 324 ? 12.989 -4.070 -40.156 1.00 64.12 324 GLN A O 1
ATOM 2429 N N . TYR A 1 325 ? 12.771 -5.429 -38.384 1.00 60.06 325 TYR A N 1
ATOM 2430 C CA . TYR A 1 325 ? 13.960 -4.966 -37.661 1.00 60.06 325 TYR A CA 1
ATOM 2431 C C . TYR A 1 325 ? 14.939 -6.121 -37.416 1.00 60.06 325 TYR A C 1
ATOM 2433 O O . TYR A 1 325 ? 14.941 -6.736 -36.346 1.00 60.06 325 TYR A O 1
ATOM 2441 N N . HIS A 1 326 ? 15.759 -6.422 -38.424 1.00 57.50 326 HIS A N 1
ATOM 2442 C CA . HIS A 1 326 ? 16.821 -7.423 -38.333 1.00 57.50 326 HIS A CA 1
ATOM 2443 C C . HIS A 1 326 ? 18.110 -6.824 -37.768 1.00 57.50 326 HIS A C 1
ATOM 2445 O O . HIS A 1 326 ? 18.522 -5.731 -38.158 1.00 57.50 326 HIS A O 1
ATOM 2451 N N . LEU A 1 327 ? 18.777 -7.561 -36.878 1.00 58.97 327 LEU A N 1
ATOM 2452 C CA . LEU A 1 327 ? 20.155 -7.240 -36.492 1.00 58.97 327 LEU A CA 1
ATOM 2453 C C . LEU A 1 327 ? 21.080 -7.403 -37.714 1.00 58.97 327 LEU A C 1
ATOM 2455 O O . LEU A 1 327 ? 20.832 -8.298 -38.524 1.00 58.97 327 LEU A O 1
ATOM 2459 N N . PRO A 1 328 ? 22.174 -6.630 -37.848 1.00 57.62 328 PRO A N 1
ATOM 2460 C CA . PRO A 1 328 ? 23.130 -6.803 -38.946 1.00 57.62 328 PRO A CA 1
ATOM 2461 C C . PRO A 1 328 ? 23.623 -8.250 -39.111 1.00 57.62 328 PRO A C 1
ATOM 2463 O O . PRO A 1 328 ? 23.773 -8.723 -40.232 1.00 57.62 328 PRO A O 1
ATOM 2466 N N . GLU A 1 329 ? 23.788 -8.989 -38.010 1.00 56.91 329 GLU A N 1
ATOM 2467 C CA . GLU A 1 329 ? 24.139 -10.418 -38.020 1.00 56.91 329 GLU A CA 1
ATOM 2468 C C . GLU A 1 329 ? 23.008 -11.323 -38.539 1.00 56.91 329 GLU A C 1
ATOM 2470 O O . GLU A 1 329 ? 23.269 -12.315 -39.212 1.00 56.91 329 GLU A O 1
ATOM 2475 N N . GLU A 1 330 ? 21.741 -10.991 -38.274 1.00 58.69 330 GLU A N 1
ATOM 2476 C CA . GLU A 1 330 ? 20.583 -11.723 -38.809 1.00 58.69 330 GLU A CA 1
ATOM 2477 C C . GLU A 1 330 ? 20.407 -11.451 -40.310 1.00 58.69 330 GLU A C 1
ATOM 2479 O O . GLU A 1 330 ? 20.100 -12.373 -41.069 1.00 58.69 330 GLU A O 1
ATOM 2484 N N . ILE A 1 331 ? 20.660 -10.212 -40.750 1.00 60.97 331 ILE A N 1
ATOM 2485 C CA . ILE A 1 331 ? 20.732 -9.860 -42.175 1.00 60.97 331 ILE A CA 1
ATOM 2486 C C . ILE A 1 331 ? 21.856 -10.661 -42.827 1.00 60.97 331 ILE A C 1
ATOM 2488 O O . ILE A 1 331 ? 21.626 -11.299 -43.847 1.00 60.97 331 ILE A O 1
ATOM 2492 N N . GLN A 1 332 ? 23.042 -10.687 -42.216 1.00 60.56 332 GLN A N 1
ATOM 2493 C CA . GLN A 1 332 ? 24.192 -11.412 -42.745 1.00 60.56 332 GLN A CA 1
ATOM 2494 C C . GLN A 1 332 ? 23.933 -12.923 -42.818 1.00 60.56 332 GLN A C 1
ATOM 2496 O O . GLN A 1 332 ? 24.159 -13.514 -43.865 1.00 60.56 332 GLN A O 1
ATOM 2501 N N . ASN A 1 333 ? 23.347 -13.532 -41.783 1.00 64.31 333 ASN A N 1
ATOM 2502 C CA . ASN A 1 333 ? 22.943 -14.942 -41.802 1.00 64.31 333 ASN A CA 1
ATOM 2503 C C . ASN A 1 333 ? 21.886 -15.232 -42.877 1.00 64.31 333 ASN A C 1
ATOM 2505 O O . ASN A 1 333 ? 21.942 -16.266 -43.538 1.00 64.31 333 ASN A O 1
ATOM 2509 N N . THR A 1 334 ? 20.932 -14.322 -43.083 1.00 62.31 334 THR A N 1
ATOM 2510 C CA . THR A 1 334 ? 19.933 -14.445 -44.156 1.00 62.31 334 THR A CA 1
ATOM 2511 C C . THR A 1 334 ? 20.593 -14.346 -45.527 1.00 62.31 334 THR A C 1
ATOM 2513 O O . THR A 1 334 ? 20.301 -15.148 -46.406 1.00 62.31 334 THR A O 1
ATOM 2516 N N . VAL A 1 335 ? 21.532 -13.414 -45.700 1.00 64.38 335 VAL A N 1
ATOM 2517 C CA . VAL A 1 335 ? 22.339 -13.269 -46.915 1.00 64.38 335 VAL A CA 1
ATOM 2518 C C . VAL A 1 335 ? 23.203 -14.510 -47.147 1.00 64.38 335 VAL A C 1
ATOM 2520 O O . VAL A 1 335 ? 23.310 -14.969 -48.279 1.00 64.38 335 VAL A O 1
ATOM 2523 N N . ASP A 1 336 ? 23.778 -15.101 -46.104 1.00 71.44 336 ASP A N 1
ATOM 2524 C CA . ASP A 1 336 ? 24.604 -16.305 -46.208 1.00 71.44 336 ASP A CA 1
ATOM 2525 C C . ASP A 1 336 ? 23.792 -17.575 -46.490 1.00 71.44 336 ASP A C 1
ATOM 2527 O O . ASP A 1 336 ? 24.323 -18.503 -47.101 1.00 71.44 336 ASP A O 1
ATOM 2531 N N . MET A 1 337 ? 22.498 -17.590 -46.150 1.00 69.81 337 MET A N 1
ATOM 2532 C CA . MET A 1 337 ? 21.549 -18.620 -46.586 1.00 69.81 337 MET A CA 1
ATOM 2533 C C . MET A 1 337 ? 21.157 -18.498 -48.068 1.00 69.81 337 MET A C 1
ATOM 2535 O O . MET A 1 337 ? 20.662 -19.467 -48.641 1.00 69.81 337 MET A O 1
ATOM 2539 N N . ILE A 1 338 ? 21.389 -17.350 -48.719 1.00 72.19 338 ILE A N 1
ATOM 2540 C CA . ILE A 1 338 ? 21.140 -17.196 -50.157 1.00 72.19 338 ILE A CA 1
ATOM 2541 C C . ILE A 1 338 ? 22.280 -17.879 -50.938 1.00 72.19 338 ILE A C 1
ATOM 2543 O O . ILE A 1 338 ? 23.454 -17.521 -50.740 1.00 72.19 338 ILE A O 1
ATOM 2547 N N . PRO A 1 339 ? 21.971 -18.802 -51.878 1.00 77.94 339 PRO A N 1
ATOM 2548 C CA . PRO A 1 339 ? 22.975 -19.456 -52.712 1.00 77.94 339 PRO A CA 1
ATOM 2549 C C . PRO A 1 339 ? 23.931 -18.446 -53.354 1.00 77.94 339 PRO A C 1
ATOM 2551 O O . PRO A 1 339 ? 23.510 -17.405 -53.864 1.00 77.94 339 PRO A O 1
ATOM 2554 N N . GLU A 1 340 ? 25.232 -18.742 -53.351 1.00 75.25 340 GLU A N 1
ATOM 2555 C CA . GLU A 1 340 ? 26.267 -17.808 -53.823 1.00 75.25 340 GLU A CA 1
ATOM 2556 C C . GLU A 1 340 ? 26.045 -17.369 -55.282 1.00 75.25 340 GLU A C 1
ATOM 2558 O O . GLU A 1 340 ? 26.279 -16.211 -55.630 1.00 75.25 340 GLU A O 1
ATOM 2563 N N . ALA A 1 341 ? 25.515 -18.271 -56.116 1.00 73.00 341 ALA A N 1
ATOM 2564 C CA . ALA A 1 341 ? 25.124 -17.979 -57.493 1.00 73.00 341 ALA A CA 1
ATOM 2565 C C . ALA A 1 341 ? 24.048 -16.881 -57.577 1.00 73.00 341 ALA A C 1
ATOM 2567 O O . ALA A 1 341 ? 24.138 -15.998 -58.425 1.00 73.00 341 ALA A O 1
ATOM 2568 N N . THR A 1 342 ? 23.074 -16.894 -56.663 1.00 71.25 342 THR A N 1
ATOM 2569 C CA . THR A 1 342 ? 22.000 -15.894 -56.574 1.00 71.25 342 THR A CA 1
ATOM 2570 C C . THR A 1 342 ? 22.523 -14.562 -56.042 1.00 71.25 342 THR A C 1
ATOM 2572 O O . THR A 1 342 ? 22.136 -13.510 -56.542 1.00 71.25 342 THR A O 1
ATOM 2575 N N . ARG A 1 343 ? 23.457 -14.583 -55.081 1.00 69.38 343 ARG A N 1
ATOM 2576 C CA . ARG A 1 343 ? 24.094 -13.361 -54.552 1.00 69.38 343 ARG A CA 1
ATOM 2577 C C . ARG A 1 343 ? 24.936 -12.614 -55.586 1.00 69.38 343 ARG A C 1
ATOM 2579 O O . ARG A 1 343 ? 25.090 -11.401 -55.482 1.00 69.38 343 ARG A O 1
ATOM 2586 N N . LYS A 1 344 ? 25.500 -13.334 -56.559 1.00 73.94 344 LYS A N 1
ATOM 2587 C CA . LYS A 1 344 ? 26.356 -12.783 -57.623 1.00 73.94 344 LYS A CA 1
ATOM 2588 C C . LYS A 1 344 ? 25.608 -12.493 -58.931 1.00 73.94 344 LYS A C 1
ATOM 2590 O O . LYS A 1 344 ? 26.228 -12.004 -59.874 1.00 73.94 344 LYS A O 1
ATOM 2595 N N . ALA A 1 345 ? 24.312 -12.798 -59.006 1.00 70.44 345 ALA A N 1
ATOM 2596 C CA . ALA A 1 345 ? 23.499 -12.581 -60.198 1.00 70.44 345 ALA A CA 1
ATOM 2597 C C . ALA A 1 345 ? 23.171 -11.091 -60.408 1.00 70.44 345 ALA A C 1
ATOM 2599 O O . ALA A 1 345 ? 23.105 -10.309 -59.456 1.00 70.44 345 ALA A O 1
ATOM 2600 N N . CYS A 1 346 ? 22.954 -10.678 -61.660 1.00 64.62 346 CYS A N 1
ATOM 2601 C CA . CYS A 1 346 ? 22.533 -9.311 -61.950 1.00 64.62 346 CYS A CA 1
ATOM 2602 C C . CYS A 1 346 ? 21.078 -9.109 -61.496 1.00 64.62 346 CYS A C 1
ATOM 2604 O O . CYS A 1 346 ? 20.270 -10.035 -61.548 1.00 64.62 346 CYS A O 1
ATOM 2606 N N . ALA A 1 347 ? 20.701 -7.887 -61.108 1.00 55.19 347 ALA A N 1
ATOM 2607 C CA . ALA A 1 347 ? 19.325 -7.574 -60.706 1.00 55.19 347 ALA A CA 1
ATOM 2608 C C . ALA A 1 347 ? 18.281 -8.002 -61.764 1.00 55.19 347 ALA A C 1
ATOM 2610 O O . ALA A 1 347 ? 17.188 -8.436 -61.406 1.00 55.19 347 ALA A O 1
ATOM 2611 N N . ALA A 1 348 ? 18.638 -7.953 -63.054 1.00 60.47 348 ALA A N 1
ATOM 2612 C CA . ALA A 1 348 ? 17.795 -8.424 -64.155 1.00 60.47 348 ALA A CA 1
ATOM 2613 C C . ALA A 1 348 ? 17.500 -9.940 -64.104 1.00 60.47 348 ALA A C 1
ATOM 2615 O O . ALA A 1 348 ? 16.395 -10.365 -64.445 1.00 60.47 348 ALA A O 1
ATOM 2616 N N . ASP A 1 349 ? 18.452 -10.747 -63.633 1.00 57.88 349 ASP A N 1
ATOM 2617 C CA . ASP A 1 349 ? 18.333 -12.208 -63.554 1.00 57.88 349 ASP A CA 1
ATOM 2618 C C . ASP A 1 349 ? 17.492 -12.653 -62.347 1.00 57.88 349 ASP A C 1
ATOM 2620 O O . ASP A 1 349 ? 16.832 -13.692 -62.386 1.00 57.88 349 ASP A O 1
ATOM 2624 N N . VAL A 1 350 ? 17.494 -11.853 -61.274 1.00 55.59 350 VAL A N 1
ATOM 2625 C CA . VAL A 1 350 ? 16.802 -12.160 -60.012 1.00 55.59 350 VAL A CA 1
ATOM 2626 C C . VAL A 1 350 ? 15.361 -11.642 -60.015 1.00 55.59 350 VAL A C 1
ATOM 2628 O O . VAL A 1 350 ? 14.465 -12.332 -59.539 1.00 55.59 350 VAL A O 1
ATOM 2631 N N . MET A 1 351 ? 15.088 -10.472 -60.607 1.00 51.84 351 MET A N 1
ATOM 2632 C CA . MET A 1 351 ? 13.740 -9.872 -60.599 1.00 51.84 351 MET A CA 1
ATOM 2633 C C . MET A 1 351 ? 12.711 -10.583 -61.493 1.00 51.84 351 MET A C 1
ATOM 2635 O O . MET A 1 351 ? 11.524 -10.269 -61.431 1.00 51.84 351 MET A O 1
ATOM 2639 N N . THR A 1 352 ? 13.133 -11.551 -62.308 1.00 57.12 352 THR A N 1
ATOM 2640 C CA . THR A 1 352 ? 12.235 -12.374 -63.137 1.00 57.12 352 THR A CA 1
ATOM 2641 C C . THR A 1 352 ? 11.847 -13.701 -62.476 1.00 57.12 352 THR A C 1
ATOM 2643 O O . THR A 1 352 ? 11.051 -14.453 -63.040 1.00 57.12 352 THR A O 1
ATOM 2646 N N . ARG A 1 353 ? 12.371 -14.002 -61.277 1.00 54.94 353 ARG A N 1
ATOM 2647 C CA . ARG A 1 353 ? 12.124 -15.259 -60.558 1.00 54.94 353 ARG A CA 1
ATOM 2648 C C . ARG A 1 353 ? 11.646 -14.984 -59.136 1.00 54.94 353 ARG A C 1
ATOM 2650 O O . ARG A 1 353 ? 12.173 -14.128 -58.436 1.00 54.94 353 ARG A O 1
ATOM 2657 N N . ASN A 1 354 ? 10.632 -15.721 -58.696 1.00 48.88 354 ASN A N 1
ATOM 2658 C CA . ASN A 1 354 ? 10.152 -15.634 -57.323 1.00 48.88 354 ASN A CA 1
ATOM 2659 C C . ASN A 1 354 ? 11.134 -16.377 -56.397 1.00 48.88 354 ASN A C 1
ATOM 2661 O O . ASN A 1 354 ? 11.396 -17.562 -56.596 1.00 48.88 354 ASN A O 1
ATOM 2665 N N . ILE A 1 355 ? 11.669 -15.668 -55.397 1.00 52.44 355 ILE A N 1
ATOM 2666 C CA . ILE A 1 355 ? 12.686 -16.153 -54.446 1.00 52.44 355 ILE A CA 1
ATOM 2667 C C . ILE A 1 355 ? 12.228 -17.405 -53.676 1.00 52.44 355 ILE A C 1
ATOM 2669 O O . ILE A 1 355 ? 13.066 -18.187 -53.244 1.00 52.44 355 ILE A O 1
ATOM 2673 N N . ALA A 1 356 ? 10.919 -17.652 -53.563 1.00 51.53 356 ALA A N 1
ATOM 2674 C CA . ALA A 1 356 ? 10.376 -18.846 -52.912 1.00 51.53 356 ALA A CA 1
ATOM 2675 C C . ALA A 1 356 ? 10.616 -20.171 -53.676 1.00 51.53 356 ALA A C 1
ATOM 2677 O O . ALA A 1 356 ? 10.257 -21.223 -53.158 1.00 51.53 356 ALA A O 1
ATOM 2678 N N . PHE A 1 357 ? 11.183 -20.133 -54.890 1.00 50.78 357 PHE A N 1
ATOM 2679 C CA . PHE A 1 357 ? 11.424 -21.311 -55.745 1.00 50.78 357 PHE A CA 1
ATOM 2680 C C . PHE A 1 357 ? 12.907 -21.525 -56.093 1.00 50.78 357 PHE A C 1
ATOM 2682 O O . PHE A 1 357 ? 13.227 -22.128 -57.117 1.00 50.78 357 PHE A O 1
ATOM 2689 N N . LEU A 1 358 ? 13.818 -20.982 -55.287 1.00 46.28 358 LEU A N 1
ATOM 2690 C CA . LEU A 1 358 ? 15.243 -21.289 -55.384 1.00 46.28 358 LEU A CA 1
ATOM 2691 C C . LEU A 1 358 ? 15.554 -22.400 -54.372 1.00 46.28 358 LEU A C 1
ATOM 2693 O O . LEU A 1 358 ? 15.642 -22.113 -53.181 1.00 46.28 358 LEU A O 1
ATOM 2697 N N . ASP A 1 359 ? 15.644 -23.641 -54.862 1.00 43.75 359 ASP A N 1
ATOM 2698 C CA . ASP A 1 359 ? 16.149 -24.806 -54.111 1.00 43.75 359 ASP A CA 1
ATOM 2699 C C . ASP A 1 359 ? 17.645 -24.672 -53.781 1.00 43.75 359 ASP A C 1
ATOM 2701 O O . ASP A 1 359 ? 18.415 -24.212 -54.666 1.00 43.75 359 ASP A O 1
#

pLDDT: mean 86.49, std 11.45, range [43.75, 98.0]